Protein AF-A0A958G9H9-F1 (afdb_monomer_lite)

pLDDT: mean 85.74, std 17.29, range [35.59, 98.88]

Radius of gyration: 27.91 Å; chains: 1; bounding box: 73×31×81 Å

Structure (mmCIF, N/CA/C/O backbone):
data_AF-A0A958G9H9-F1
#
_entry.id   AF-A0A958G9H9-F1
#
loop_
_atom_site.group_PDB
_atom_site.id
_atom_site.type_symbol
_atom_site.label_atom_id
_atom_site.label_alt_id
_atom_site.label_comp_id
_atom_site.label_asym_id
_atom_site.label_entity_id
_atom_site.label_seq_id
_atom_site.pdbx_PDB_ins_code
_atom_site.Cartn_x
_atom_site.Cartn_y
_atom_site.Cartn_z
_atom_site.occupancy
_atom_site.B_iso_or_equiv
_atom_site.auth_seq_id
_atom_site.auth_comp_id
_atom_site.auth_asym_id
_atom_site.auth_atom_id
_atom_site.pdbx_PDB_model_num
ATOM 1 N N . MET A 1 1 ? 11.046 -14.203 12.532 1.00 73.50 1 MET A N 1
ATOM 2 C CA . MET A 1 1 ? 9.877 -14.657 13.311 1.00 73.50 1 MET A CA 1
ATOM 3 C C . MET A 1 1 ? 8.955 -13.461 13.423 1.00 73.50 1 MET A C 1
ATOM 5 O O . MET A 1 1 ? 9.473 -12.376 13.646 1.00 73.50 1 MET A O 1
ATOM 9 N N . THR A 1 2 ? 7.656 -13.631 13.186 1.00 84.62 2 THR A N 1
ATOM 10 C CA . THR A 1 2 ? 6.685 -12.538 13.332 1.00 84.62 2 THR A CA 1
ATOM 11 C C . THR A 1 2 ? 6.154 -12.559 14.754 1.00 84.62 2 THR A C 1
ATOM 13 O O . THR A 1 2 ? 5.646 -13.591 15.191 1.00 84.62 2 THR A O 1
ATOM 16 N N . THR A 1 3 ? 6.290 -11.447 15.467 1.00 87.31 3 THR A N 1
ATOM 17 C CA . THR A 1 3 ? 5.804 -11.306 16.839 1.00 87.31 3 THR A CA 1
ATOM 18 C C . THR A 1 3 ? 4.608 -10.368 16.837 1.00 87.31 3 THR A C 1
ATOM 20 O O . THR A 1 3 ? 4.701 -9.232 16.368 1.00 87.31 3 THR A O 1
ATOM 23 N N . VAL A 1 4 ? 3.488 -10.858 17.359 1.00 90.88 4 VAL A N 1
ATOM 24 C CA . VAL A 1 4 ? 2.218 -10.135 17.455 1.00 90.88 4 VAL A CA 1
ATOM 25 C C . VAL A 1 4 ? 1.778 -10.141 18.908 1.00 90.88 4 VAL A C 1
ATOM 27 O O . VAL A 1 4 ? 1.921 -11.155 19.589 1.00 90.88 4 VAL A O 1
ATOM 30 N N . ASP A 1 5 ? 1.238 -9.019 19.359 1.00 91.56 5 ASP A N 1
ATOM 31 C CA . ASP A 1 5 ? 0.611 -8.877 20.667 1.00 91.56 5 ASP A CA 1
ATOM 32 C C . ASP A 1 5 ? -0.879 -8.553 20.512 1.00 91.56 5 ASP A C 1
ATOM 34 O O . ASP A 1 5 ? -1.289 -7.984 19.501 1.00 91.56 5 ASP A O 1
ATOM 38 N N . GLN A 1 6 ? -1.701 -8.924 21.491 1.00 94.31 6 GLN A N 1
ATOM 39 C CA . GLN A 1 6 ? -3.112 -8.537 21.535 1.00 94.31 6 GLN A CA 1
ATOM 40 C C . GLN A 1 6 ? -3.343 -7.571 22.686 1.00 94.31 6 GLN A C 1
ATOM 42 O O . GLN A 1 6 ? -3.157 -7.925 23.847 1.00 94.31 6 GLN A O 1
ATOM 47 N N . GLN A 1 7 ? -3.812 -6.369 22.361 1.00 93.94 7 GLN A N 1
ATOM 48 C CA . GLN A 1 7 ? -4.007 -5.302 23.338 1.00 93.94 7 GLN A CA 1
ATOM 49 C C . GLN A 1 7 ? -5.445 -4.783 23.308 1.00 93.94 7 GLN A C 1
ATOM 51 O O . GLN A 1 7 ? -6.084 -4.753 22.254 1.00 93.94 7 GLN A O 1
ATOM 56 N N . SER A 1 8 ? -5.950 -4.378 24.478 1.00 97.06 8 SER A N 1
ATOM 57 C CA . SER A 1 8 ? -7.163 -3.559 24.592 1.00 97.06 8 SER A CA 1
ATOM 58 C C . SER A 1 8 ? -6.771 -2.107 24.354 1.00 97.06 8 SER A C 1
ATOM 60 O O . SER A 1 8 ? -5.883 -1.600 25.038 1.00 97.06 8 SER A O 1
ATOM 62 N N . ILE A 1 9 ? -7.379 -1.461 23.361 1.00 97.31 9 ILE A N 1
ATOM 63 C CA . ILE A 1 9 ? -7.000 -0.116 22.923 1.00 97.31 9 ILE A CA 1
ATOM 64 C C . ILE A 1 9 ? -8.235 0.788 22.976 1.00 97.31 9 ILE A C 1
ATOM 66 O O . ILE A 1 9 ? -9.244 0.456 22.340 1.00 97.31 9 ILE A O 1
ATOM 70 N N . PRO A 1 10 ? -8.185 1.922 23.701 1.00 98.25 10 PRO A N 1
ATOM 71 C CA . PRO A 1 10 ? -9.282 2.878 23.734 1.00 98.25 10 PRO A CA 1
ATOM 72 C C . PRO A 1 10 ? -9.350 3.654 22.418 1.00 98.25 10 PRO A C 1
ATOM 74 O O . PRO A 1 10 ? -8.339 4.130 21.897 1.00 98.25 10 PRO A O 1
ATOM 77 N N . CYS A 1 11 ? -10.553 3.813 21.874 1.00 98.62 11 CYS A N 1
ATOM 78 C CA . CYS A 1 11 ? -10.765 4.621 20.682 1.00 98.62 11 CYS A CA 1
ATOM 79 C C . CYS A 1 11 ? -10.613 6.118 20.992 1.00 98.62 11 CYS A C 1
ATOM 81 O O . CYS A 1 11 ? -11.318 6.656 21.842 1.00 98.62 11 CYS A O 1
ATOM 83 N N . ALA A 1 12 ? -9.783 6.827 20.226 1.00 98.44 12 ALA A N 1
ATOM 84 C CA . ALA A 1 12 ? -9.583 8.271 20.360 1.00 98.44 12 ALA A CA 1
ATOM 85 C C . ALA A 1 12 ? -10.832 9.114 20.042 1.00 98.44 12 ALA A C 1
ATOM 87 O O . ALA A 1 12 ? -10.868 10.298 20.371 1.00 98.44 12 ALA A O 1
ATOM 88 N N . VAL A 1 13 ? -11.839 8.529 19.382 1.00 98.31 13 VAL A N 1
ATOM 89 C CA . VAL A 1 13 ? -13.072 9.223 18.980 1.00 98.31 13 VAL A CA 1
ATOM 90 C C . VAL A 1 13 ? -14.213 8.973 19.965 1.00 98.31 13 VAL A C 1
ATOM 92 O O . VAL A 1 13 ? -14.837 9.929 20.420 1.00 98.31 13 VAL A O 1
ATOM 95 N N . CYS A 1 14 ? -14.514 7.710 20.287 1.00 98.06 14 CYS A N 1
ATOM 96 C CA . CYS A 1 14 ? -15.660 7.364 21.138 1.00 98.06 14 CYS A CA 1
ATOM 97 C C . CYS A 1 14 ? -15.288 6.911 22.557 1.00 98.06 14 CYS A C 1
ATOM 99 O O . CYS A 1 14 ? -16.185 6.735 23.373 1.00 98.06 14 CYS A O 1
ATOM 101 N N . GLY A 1 15 ? -14.003 6.706 22.858 1.00 98.00 15 GLY A N 1
ATOM 102 C CA . GLY A 1 15 ? -13.520 6.242 24.164 1.00 98.00 15 GLY A CA 1
ATOM 103 C C . GLY A 1 15 ? -13.690 4.743 24.431 1.00 98.00 15 GLY A C 1
ATOM 104 O O . GLY A 1 15 ? -13.052 4.229 25.342 1.00 98.00 15 GLY A O 1
ATOM 105 N N . GLU A 1 16 ? -14.497 4.034 23.635 1.00 98.19 16 GLU A N 1
ATOM 106 C CA . GLU A 1 16 ? -14.739 2.596 23.806 1.00 98.19 16 GLU A CA 1
ATOM 107 C C . GLU A 1 16 ? -13.455 1.784 23.594 1.00 98.19 16 GLU A C 1
ATOM 109 O O . GLU A 1 16 ? -12.714 2.009 22.628 1.00 98.19 16 GLU A O 1
ATOM 114 N N . GLU A 1 17 ? -13.211 0.817 24.475 1.00 98.00 17 GLU A N 1
ATOM 115 C CA . GLU A 1 17 ? -12.089 -0.104 24.348 1.00 98.00 17 GLU A CA 1
ATOM 116 C C . GLU A 1 17 ? -12.424 -1.271 23.417 1.00 98.00 17 GLU A C 1
ATOM 118 O O . GLU A 1 17 ? -13.516 -1.835 23.433 1.00 98.00 17 GLU A O 1
ATOM 123 N N . SER A 1 18 ? -11.459 -1.675 22.593 1.00 97.88 18 SER A N 1
ATOM 124 C CA . SER A 1 18 ? -11.600 -2.859 21.741 1.00 97.88 18 SER A CA 1
ATOM 125 C C . SER A 1 18 ? -10.270 -3.585 21.577 1.00 97.88 18 SER A C 1
ATOM 127 O O . SER A 1 18 ? -9.203 -2.987 21.713 1.00 97.88 18 SER A O 1
ATOM 129 N N . ARG A 1 19 ? -10.326 -4.899 21.323 1.00 97.44 19 ARG A N 1
ATOM 130 C CA . ARG A 1 19 ? -9.128 -5.736 21.177 1.00 97.44 19 ARG A CA 1
ATOM 131 C C . ARG A 1 19 ? -8.581 -5.655 19.758 1.00 97.44 19 ARG A C 1
ATOM 133 O O . ARG A 1 19 ? -9.300 -5.971 18.817 1.00 97.44 19 ARG A O 1
ATOM 140 N N . HIS A 1 20 ? -7.299 -5.328 19.632 1.00 96.38 20 HIS A N 1
ATOM 141 C CA . HIS A 1 20 ? -6.585 -5.260 18.355 1.00 96.38 20 HIS A CA 1
ATOM 142 C C . HIS A 1 20 ? -5.270 -6.032 18.417 1.00 96.38 20 HIS A C 1
ATOM 144 O O . HIS A 1 20 ? -4.654 -6.161 19.477 1.00 96.38 20 HIS A O 1
ATOM 150 N N . GLN A 1 21 ? -4.838 -6.546 17.266 1.00 93.69 21 GLN A N 1
ATOM 151 C CA . GLN A 1 21 ? -3.509 -7.130 17.107 1.00 93.69 21 GLN A CA 1
ATOM 152 C C . GLN A 1 21 ? -2.489 -6.036 16.783 1.00 93.69 21 GLN A C 1
ATOM 154 O O . GLN A 1 21 ? -2.701 -5.232 15.877 1.00 93.69 21 GLN A O 1
ATOM 159 N N . ILE A 1 22 ? -1.373 -6.034 17.508 1.00 92.25 22 ILE A N 1
ATOM 160 C CA . ILE A 1 22 ? -0.246 -5.127 17.312 1.00 92.25 22 ILE A CA 1
ATOM 161 C C . ILE A 1 22 ? 0.942 -5.915 16.783 1.00 92.25 22 ILE A C 1
ATOM 163 O O . ILE A 1 22 ? 1.411 -6.865 17.414 1.00 92.25 22 ILE A O 1
ATOM 167 N N . LEU A 1 23 ? 1.459 -5.494 15.632 1.00 90.81 23 LEU A N 1
ATOM 168 C CA . LEU A 1 23 ? 2.683 -6.051 15.080 1.00 90.81 23 LEU A CA 1
ATOM 169 C C . LEU A 1 23 ? 3.893 -5.506 15.850 1.00 90.81 23 LEU A C 1
ATOM 171 O O . LEU A 1 23 ? 4.239 -4.337 15.706 1.00 90.81 23 LEU A O 1
ATOM 175 N N . LEU A 1 24 ? 4.550 -6.352 16.646 1.00 87.75 24 LEU A N 1
ATOM 176 C CA . LEU A 1 24 ? 5.756 -5.973 17.390 1.00 87.75 24 LEU A CA 1
ATOM 177 C C . LEU A 1 24 ? 7.012 -6.087 16.527 1.00 87.75 24 LEU A C 1
ATOM 179 O O . LEU A 1 24 ? 7.905 -5.245 16.590 1.00 87.75 24 LEU A O 1
ATOM 183 N N . SER A 1 25 ? 7.095 -7.144 15.719 1.00 85.06 25 SER A N 1
ATOM 184 C CA . SER A 1 25 ? 8.181 -7.325 14.762 1.00 85.06 25 SER A CA 1
ATOM 185 C C . SER A 1 25 ? 7.783 -8.271 13.634 1.00 85.06 25 SER A C 1
ATOM 187 O O . SER A 1 25 ? 6.966 -9.178 13.800 1.00 85.06 25 SER A O 1
ATOM 189 N N . SER A 1 26 ? 8.382 -8.064 12.465 1.00 85.06 26 SER A N 1
ATOM 190 C CA . SER A 1 26 ? 8.297 -8.980 11.331 1.00 85.06 26 SER A CA 1
ATOM 191 C C . SER A 1 26 ? 9.592 -8.926 10.535 1.00 85.06 26 SER A C 1
ATOM 193 O O . SER A 1 26 ? 10.291 -7.914 10.533 1.00 85.06 26 SER A O 1
ATOM 195 N N . ASN A 1 27 ? 9.903 -10.014 9.840 1.00 82.19 27 ASN A N 1
ATOM 196 C CA . ASN A 1 27 ? 11.053 -10.067 8.949 1.00 82.19 27 ASN A CA 1
ATOM 197 C C . ASN A 1 27 ? 10.637 -9.666 7.528 1.00 82.19 27 ASN A C 1
ATOM 199 O O . ASN A 1 27 ? 9.570 -10.051 7.052 1.00 82.19 27 ASN A O 1
ATOM 203 N N . GLN A 1 28 ? 11.534 -8.991 6.816 1.00 77.94 28 GLN A N 1
ATOM 204 C CA . GLN A 1 28 ? 11.415 -8.717 5.384 1.00 77.94 28 GLN A CA 1
ATOM 205 C C . GLN A 1 28 ? 12.349 -9.655 4.613 1.00 77.94 28 GLN A C 1
ATOM 207 O O . GLN A 1 28 ? 13.441 -9.275 4.209 1.00 77.94 28 GLN A O 1
ATOM 212 N N . LEU A 1 29 ? 11.952 -10.923 4.481 1.00 87.94 29 LEU A N 1
ATOM 213 C CA . LEU A 1 29 ? 12.670 -11.877 3.633 1.00 87.94 29 LEU A CA 1
ATOM 214 C C . LEU A 1 29 ? 11.988 -11.952 2.264 1.00 87.94 29 LEU A C 1
ATOM 216 O O . LEU A 1 29 ? 10.815 -12.321 2.188 1.00 87.94 29 LEU A O 1
ATOM 220 N N . GLY A 1 30 ? 12.741 -11.648 1.210 1.00 90.00 30 GLY A N 1
ATOM 221 C CA . GLY A 1 30 ? 12.267 -11.598 -0.174 1.00 90.00 30 GLY A CA 1
ATOM 222 C C . GLY A 1 30 ? 12.298 -10.181 -0.746 1.00 90.00 30 GLY A C 1
ATOM 223 O O . GLY A 1 30 ? 12.435 -9.210 -0.006 1.00 90.00 30 GLY A O 1
ATOM 224 N N . SER A 1 31 ? 12.186 -10.083 -2.069 1.00 94.12 31 SER A N 1
ATOM 225 C CA . SER A 1 31 ? 12.135 -8.801 -2.776 1.00 94.12 31 SER A CA 1
ATOM 226 C C . SER A 1 31 ? 10.701 -8.260 -2.790 1.00 94.12 31 SER A C 1
ATOM 228 O O . SER A 1 31 ? 9.777 -9.069 -2.927 1.00 94.12 31 SER A O 1
ATOM 230 N N . PRO A 1 32 ? 10.488 -6.947 -2.603 1.00 96.44 32 PRO A N 1
ATOM 231 C CA . PRO A 1 32 ? 9.175 -6.344 -2.788 1.00 96.44 32 PRO A CA 1
ATOM 232 C C . PRO A 1 32 ? 8.774 -6.301 -4.273 1.00 96.44 32 PRO A C 1
ATOM 234 O O . PRO A 1 32 ? 9.617 -6.430 -5.167 1.00 96.44 32 PRO A O 1
ATOM 237 N N . ASP A 1 33 ? 7.482 -6.090 -4.517 1.00 97.62 33 ASP A N 1
ATOM 238 C CA . ASP A 1 33 ? 6.927 -5.814 -5.842 1.00 97.62 33 ASP A CA 1
ATOM 239 C C . ASP A 1 33 ? 7.405 -4.435 -6.351 1.00 97.62 33 ASP A C 1
ATOM 241 O O . ASP A 1 33 ? 7.931 -3.619 -5.587 1.00 97.62 33 ASP A O 1
ATOM 245 N N . LEU A 1 34 ? 7.234 -4.156 -7.644 1.00 97.69 34 LEU A N 1
ATOM 246 C CA . LEU A 1 34 ? 7.619 -2.880 -8.268 1.00 97.69 34 LEU A CA 1
ATOM 247 C C . LEU A 1 34 ? 6.876 -1.660 -7.688 1.00 97.69 34 LEU A C 1
ATOM 249 O O . LEU A 1 34 ? 7.423 -0.560 -7.679 1.00 97.69 34 LEU A O 1
ATOM 253 N N . ASP A 1 35 ? 5.675 -1.853 -7.136 1.00 96.56 35 ASP A N 1
ATOM 254 C CA . ASP A 1 35 ? 4.935 -0.844 -6.362 1.00 96.56 35 ASP A CA 1
ATOM 255 C C . ASP A 1 35 ? 5.327 -0.802 -4.872 1.00 96.56 35 ASP A C 1
ATOM 257 O O . ASP A 1 35 ? 4.684 -0.119 -4.075 1.00 96.56 35 ASP A O 1
ATOM 261 N N . LEU A 1 36 ? 6.393 -1.510 -4.489 1.00 96.56 36 LEU A N 1
ATOM 262 C CA . LEU A 1 36 ? 6.907 -1.655 -3.127 1.00 96.56 36 LEU A CA 1
ATOM 263 C C . LEU A 1 36 ? 6.022 -2.486 -2.188 1.00 96.56 36 LEU A C 1
ATOM 265 O O . LEU A 1 36 ? 6.230 -2.463 -0.969 1.00 96.56 36 LEU A O 1
ATOM 269 N N . ARG A 1 37 ? 5.077 -3.273 -2.719 1.00 96.31 37 ARG A N 1
ATOM 270 C CA . ARG A 1 37 ? 4.367 -4.278 -1.921 1.00 96.31 37 ARG A CA 1
ATOM 271 C C . ARG A 1 37 ? 5.366 -5.260 -1.320 1.00 96.31 37 ARG A C 1
ATOM 273 O O . ARG A 1 37 ? 6.145 -5.865 -2.053 1.00 96.31 37 ARG A O 1
ATOM 280 N N . PRO A 1 38 ? 5.381 -5.463 0.005 1.00 95.06 38 PRO A N 1
ATOM 281 C CA . PRO A 1 38 ? 6.415 -6.281 0.613 1.00 95.06 38 PRO A CA 1
ATOM 282 C C . PRO A 1 38 ? 6.239 -7.768 0.293 1.00 95.06 38 PRO A C 1
ATOM 284 O O . PRO A 1 38 ? 5.152 -8.250 -0.034 1.00 95.06 38 PRO A O 1
ATOM 287 N N . ALA A 1 39 ? 7.316 -8.526 0.489 1.00 92.81 39 ALA A N 1
ATOM 288 C CA . ALA A 1 39 ? 7.291 -9.978 0.394 1.00 92.81 39 ALA A CA 1
ATOM 289 C C . ALA A 1 39 ? 6.359 -10.625 1.442 1.00 92.81 39 ALA A C 1
ATOM 291 O O . ALA A 1 39 ? 6.027 -10.041 2.480 1.00 92.81 39 ALA A O 1
ATOM 292 N N . LYS A 1 40 ? 5.975 -11.884 1.182 1.00 89.19 40 LYS A N 1
ATOM 293 C CA . LYS A 1 40 ? 4.894 -12.621 1.868 1.00 89.19 40 LYS A CA 1
ATOM 294 C C . LYS A 1 40 ? 4.904 -12.522 3.397 1.00 89.19 40 LYS A C 1
ATOM 296 O O . LYS A 1 40 ? 3.839 -12.391 3.991 1.00 89.19 40 LYS A O 1
ATOM 301 N N . MET A 1 41 ? 6.072 -12.587 4.040 1.00 87.25 41 MET A N 1
ATOM 302 C CA . MET A 1 41 ? 6.164 -12.562 5.507 1.00 87.25 41 MET A CA 1
ATOM 303 C C . MET A 1 41 ? 5.628 -11.254 6.096 1.00 87.25 41 MET A C 1
ATOM 305 O O . MET A 1 41 ? 4.715 -11.292 6.918 1.00 87.25 41 MET A O 1
ATOM 309 N N . LEU A 1 42 ? 6.130 -10.102 5.645 1.00 90.69 42 LEU A N 1
ATOM 310 C CA . LEU A 1 42 ? 5.601 -8.810 6.081 1.00 90.69 42 LEU A CA 1
ATOM 311 C C . LEU A 1 42 ? 4.205 -8.567 5.497 1.00 90.69 42 LEU A C 1
ATOM 313 O O . LEU A 1 42 ? 3.322 -8.116 6.206 1.00 90.69 42 LEU A O 1
ATOM 317 N N . ARG A 1 43 ? 3.955 -8.948 4.245 1.00 92.06 43 ARG A N 1
ATOM 318 C CA . ARG A 1 43 ? 2.640 -8.784 3.612 1.00 92.06 43 ARG A CA 1
ATOM 319 C C . ARG A 1 43 ? 1.505 -9.486 4.357 1.00 92.06 43 ARG A C 1
ATOM 321 O O . ARG A 1 43 ? 0.415 -8.940 4.477 1.00 92.06 43 ARG A O 1
ATOM 328 N N . SER A 1 44 ? 1.763 -10.666 4.917 1.00 92.69 44 SER A N 1
ATOM 329 C CA . SER A 1 44 ? 0.774 -11.407 5.709 1.00 92.69 44 SER A CA 1
ATOM 330 C C . SER A 1 44 ? 0.309 -10.667 6.970 1.00 92.69 44 SER A C 1
ATOM 332 O O . SER A 1 44 ? -0.688 -11.059 7.568 1.00 92.69 44 SER A O 1
ATOM 334 N N . THR A 1 45 ? 0.990 -9.583 7.363 1.00 94.69 45 THR A N 1
ATOM 335 C CA . THR A 1 45 ? 0.636 -8.777 8.533 1.00 94.69 45 THR A CA 1
ATOM 336 C C . THR A 1 45 ? -0.250 -7.574 8.204 1.00 94.69 45 THR A C 1
ATOM 338 O O . THR A 1 45 ? -0.586 -6.832 9.122 1.00 94.69 45 THR A O 1
ATOM 341 N N . MET A 1 46 ? -0.686 -7.395 6.945 1.00 95.50 46 MET A N 1
ATOM 342 C CA . MET A 1 46 ? -1.526 -6.261 6.512 1.00 95.50 46 MET A CA 1
ATOM 343 C C . MET A 1 46 ? -2.785 -6.052 7.362 1.00 95.50 46 MET A C 1
ATOM 345 O O . MET A 1 46 ? -3.188 -4.912 7.575 1.00 95.50 46 MET A O 1
ATOM 349 N N . GLY A 1 47 ? -3.367 -7.126 7.908 1.00 95.25 47 GLY A N 1
ATOM 350 C CA . GLY A 1 47 ? -4.518 -7.046 8.818 1.00 95.25 47 GLY A CA 1
ATOM 351 C C . GLY A 1 47 ? -4.256 -6.284 10.125 1.00 95.25 47 GLY A C 1
ATOM 352 O O . GLY A 1 47 ? -5.202 -5.921 10.808 1.00 95.25 47 GLY A O 1
ATOM 353 N N . MET A 1 48 ? -2.991 -6.021 10.464 1.00 95.25 48 MET A N 1
ATOM 354 C CA . MET A 1 48 ? -2.579 -5.226 11.627 1.00 95.25 48 MET A CA 1
ATOM 355 C C . MET A 1 48 ? -2.175 -3.792 11.261 1.00 95.25 48 MET A C 1
ATOM 357 O O . MET A 1 48 ? -1.853 -3.009 12.149 1.00 95.25 48 MET A O 1
ATOM 361 N N . TRP A 1 49 ? -2.127 -3.436 9.972 1.00 96.56 49 TRP A N 1
ATOM 362 C CA . TRP A 1 49 ? -1.672 -2.107 9.537 1.00 96.56 49 TRP A CA 1
ATOM 363 C C . TRP A 1 49 ? -2.785 -1.057 9.597 1.00 96.56 49 TRP A C 1
ATOM 365 O O . TRP A 1 49 ? -2.515 0.134 9.459 1.00 96.56 49 TRP A O 1
ATOM 375 N N . VAL A 1 50 ? -4.030 -1.490 9.790 1.00 98.06 50 VAL A N 1
ATOM 376 C CA . VAL A 1 50 ? -5.179 -0.630 10.059 1.00 98.06 50 VAL A CA 1
ATOM 377 C C . VAL A 1 50 ? -6.093 -1.322 11.063 1.00 98.06 50 VAL A C 1
ATOM 379 O O . VAL A 1 50 ? -6.363 -2.515 10.975 1.00 98.06 50 VAL A O 1
ATOM 382 N N . GLN A 1 51 ? -6.565 -0.549 12.026 1.00 98.19 51 GLN A N 1
ATOM 383 C CA . GLN A 1 51 ? -7.521 -0.928 13.050 1.00 98.19 51 GLN A CA 1
ATOM 384 C C . GLN A 1 51 ? -8.814 -0.155 12.805 1.00 98.19 51 GLN A C 1
ATOM 386 O O . GLN A 1 51 ? -8.768 1.017 12.425 1.00 98.19 51 GLN A O 1
ATOM 391 N N . CYS A 1 52 ? -9.959 -0.782 13.067 1.00 98.50 52 CYS A N 1
ATOM 392 C CA . CYS A 1 52 ? -11.261 -0.124 13.035 1.00 98.50 52 CYS A CA 1
ATOM 393 C C . CYS A 1 52 ? -11.952 -0.280 14.388 1.00 98.50 52 CYS A C 1
ATOM 395 O O . CYS A 1 52 ? -12.096 -1.391 14.897 1.00 98.50 52 CYS A O 1
ATOM 397 N N . CYS A 1 53 ? -12.385 0.828 14.987 1.00 98.56 53 CYS A N 1
ATOM 398 C CA . CYS A 1 53 ? -13.183 0.778 16.204 1.00 98.56 53 CYS A CA 1
ATOM 399 C C . CYS A 1 53 ? -14.553 0.145 15.896 1.00 98.56 53 CYS A C 1
ATOM 401 O O . CYS A 1 53 ? -15.291 0.702 15.083 1.00 98.56 53 CYS A O 1
ATOM 403 N N . PRO A 1 54 ? -14.949 -0.950 16.569 1.00 97.88 54 PRO A N 1
ATOM 404 C CA . PRO A 1 54 ? -16.226 -1.614 16.302 1.00 97.88 54 PRO A CA 1
ATOM 405 C C . PRO A 1 54 ? -17.444 -0.799 16.765 1.00 97.88 54 PRO A C 1
ATOM 407 O O . PRO A 1 54 ? -18.555 -1.065 16.327 1.00 97.88 54 PRO A O 1
ATOM 410 N N . SER A 1 55 ? -17.250 0.183 17.653 1.00 98.06 55 SER A N 1
ATOM 411 C CA . SER A 1 55 ? -18.336 1.000 18.213 1.00 98.06 55 SER A CA 1
ATOM 412 C C . SER A 1 55 ? -18.699 2.188 17.319 1.00 98.06 55 SER A C 1
ATOM 414 O O . SER A 1 55 ? -19.871 2.414 17.033 1.00 98.06 55 SER A O 1
ATOM 416 N N . CYS A 1 56 ? -17.702 2.941 16.840 1.00 98.06 56 CYS A N 1
ATOM 417 C CA . CYS A 1 56 ? -17.943 4.146 16.037 1.00 98.06 56 CYS A CA 1
ATOM 418 C C . CYS A 1 56 ? -17.439 4.065 14.592 1.00 98.06 56 CYS A C 1
ATOM 420 O O . CYS A 1 56 ? -17.677 4.990 13.823 1.00 98.06 56 CYS A O 1
ATOM 422 N N . GLY A 1 57 ? -16.724 3.005 14.208 1.00 98.38 57 GLY A N 1
ATOM 423 C CA . GLY A 1 57 ? -16.189 2.854 12.856 1.00 98.38 57 GLY A CA 1
ATOM 424 C C . GLY A 1 57 ? -14.924 3.662 12.566 1.00 98.38 57 GLY A C 1
ATOM 425 O O . GLY A 1 57 ? -14.527 3.752 11.407 1.00 98.38 57 GLY A O 1
ATOM 426 N N . TYR A 1 58 ? -14.284 4.275 13.569 1.00 98.75 5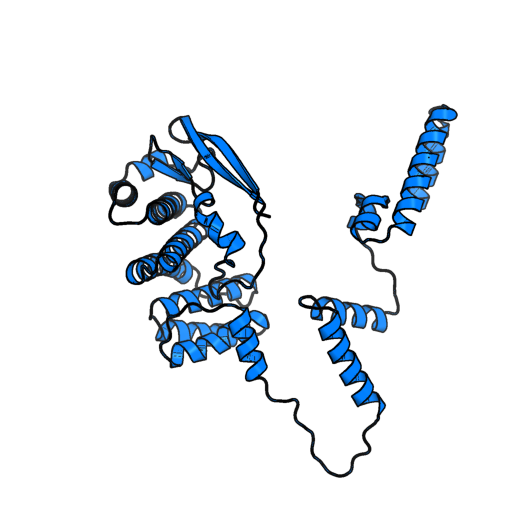8 TYR A N 1
ATOM 427 C CA . TYR A 1 58 ? -13.035 5.025 13.386 1.00 98.75 58 TYR A CA 1
ATOM 428 C C . TYR A 1 58 ? -11.891 4.115 12.927 1.00 98.75 58 TYR A C 1
ATOM 430 O O . TYR A 1 58 ? -11.500 3.209 13.665 1.00 98.75 58 TYR A O 1
ATOM 438 N N . CYS A 1 59 ? -11.345 4.383 11.737 1.00 98.62 59 CYS A N 1
ATOM 439 C CA . CYS A 1 59 ? -10.220 3.646 11.166 1.00 98.62 59 CYS A CA 1
ATOM 440 C C . CYS A 1 59 ? -8.903 4.419 11.317 1.00 98.62 59 CYS A C 1
ATOM 442 O O . CYS A 1 59 ? -8.816 5.579 10.919 1.00 98.62 59 CYS A O 1
ATOM 444 N N . ASN A 1 60 ? -7.858 3.783 11.847 1.00 98.12 60 ASN A N 1
ATOM 445 C CA . ASN A 1 60 ? -6.503 4.345 11.904 1.00 98.12 60 ASN A CA 1
ATOM 446 C C . ASN A 1 60 ? -5.457 3.220 12.009 1.00 98.12 60 ASN A C 1
ATOM 448 O O . ASN A 1 60 ? -5.802 2.098 12.356 1.00 98.12 60 ASN A O 1
ATOM 452 N N . GLN A 1 61 ? -4.174 3.498 11.771 1.00 95.75 61 GLN A N 1
ATOM 453 C CA . GLN A 1 61 ? -3.083 2.557 12.087 1.00 95.75 61 GLN A CA 1
ATOM 454 C C . GLN A 1 61 ? -3.075 2.184 13.579 1.00 95.75 61 GLN A C 1
ATOM 456 O O . GLN A 1 61 ? -2.746 1.061 13.951 1.00 95.75 61 GLN A O 1
ATOM 461 N N . MET A 1 62 ? -3.478 3.136 14.424 1.00 96.56 62 MET A N 1
ATOM 462 C CA . MET A 1 62 ? -3.708 2.951 15.850 1.00 96.56 62 MET A CA 1
ATOM 463 C C . MET A 1 62 ? -4.964 3.726 16.256 1.00 96.56 62 MET A C 1
ATOM 465 O O . MET A 1 62 ? -4.967 4.957 16.197 1.00 96.56 62 MET A O 1
ATOM 469 N N . ILE A 1 63 ? -6.033 3.048 16.685 1.00 97.94 63 ILE A N 1
ATOM 470 C CA . ILE A 1 63 ? -7.300 3.731 17.025 1.00 97.94 63 ILE A CA 1
ATOM 471 C C . ILE A 1 63 ? -7.194 4.640 18.256 1.00 97.94 63 ILE A C 1
ATOM 473 O O . ILE A 1 63 ? -8.049 5.505 18.432 1.00 97.94 63 ILE A O 1
ATOM 477 N N . ALA A 1 64 ? -6.144 4.496 19.072 1.00 97.62 64 ALA A N 1
ATOM 478 C CA . ALA A 1 64 ? -5.829 5.413 20.171 1.00 97.62 64 ALA A CA 1
ATOM 479 C C . ALA A 1 64 ? -5.224 6.749 19.708 1.00 97.62 64 ALA A C 1
ATOM 481 O O . ALA A 1 64 ? -5.153 7.697 20.489 1.00 97.62 64 ALA A O 1
ATOM 482 N N . THR A 1 65 ? -4.786 6.861 18.451 1.00 97.62 65 THR A N 1
ATOM 483 C CA . THR A 1 65 ? -4.249 8.112 17.908 1.00 97.62 65 THR A CA 1
ATOM 484 C C . THR A 1 65 ? -5.381 8.939 17.294 1.00 97.62 65 THR A C 1
ATOM 486 O O . THR A 1 65 ? -6.078 8.427 16.414 1.00 97.62 65 THR A O 1
ATOM 489 N N . PRO A 1 66 ? -5.590 10.202 17.710 1.00 96.94 66 PRO A N 1
ATOM 490 C CA . PRO A 1 66 ? -6.650 11.046 17.166 1.00 96.94 66 PRO A CA 1
ATOM 491 C C . PRO A 1 66 ? -6.301 11.584 15.772 1.00 96.94 66 PRO A C 1
ATOM 493 O O . PRO A 1 66 ? -5.154 11.932 15.496 1.00 96.94 66 PRO A O 1
ATOM 496 N N . ILE A 1 67 ? -7.322 11.712 14.926 1.00 97.25 67 ILE A N 1
ATOM 497 C CA . ILE A 1 67 ? -7.285 12.440 13.655 1.00 97.25 67 ILE A CA 1
ATOM 498 C C . ILE A 1 67 ? -8.253 13.632 13.781 1.00 97.25 67 ILE A C 1
ATOM 500 O O . ILE A 1 67 ? -9.396 13.440 14.211 1.00 97.25 67 ILE A O 1
ATOM 504 N N . PRO A 1 68 ? -7.830 14.865 13.448 1.00 96.31 68 PRO A N 1
ATOM 505 C CA . PRO A 1 68 ? -8.705 16.033 13.428 1.00 96.31 68 PRO A CA 1
ATOM 506 C C . PRO A 1 68 ? -9.954 15.803 12.575 1.00 96.31 68 PRO A C 1
ATOM 508 O O . PRO A 1 68 ? -9.877 15.250 11.483 1.00 96.31 68 PRO A O 1
ATOM 511 N N . ASN A 1 69 ? -11.106 16.259 13.066 1.00 96.12 69 ASN A N 1
ATOM 512 C CA . ASN A 1 69 ? -12.407 16.141 12.398 1.00 96.12 69 ASN A CA 1
ATOM 513 C C . ASN A 1 69 ? -12.864 14.695 12.094 1.00 96.12 69 ASN A C 1
ATOM 515 O O . ASN A 1 69 ? -13.744 14.478 11.258 1.00 96.12 69 ASN A O 1
ATOM 519 N N . ALA A 1 70 ? -12.273 13.684 12.748 1.00 97.94 70 ALA A N 1
ATOM 520 C CA . ALA A 1 70 ? -12.607 12.285 12.485 1.00 97.94 70 ALA A CA 1
ATOM 521 C C . ALA A 1 70 ? -14.090 11.984 12.732 1.00 97.94 70 ALA A C 1
ATOM 523 O O . ALA A 1 70 ? -14.708 11.276 11.944 1.00 97.94 70 ALA A O 1
ATOM 524 N N . LYS A 1 71 ? -14.684 12.549 13.790 1.00 97.88 71 LYS A N 1
ATOM 525 C CA . LYS A 1 71 ? -16.095 12.329 14.133 1.00 97.88 71 LYS A CA 1
ATOM 526 C C . LYS A 1 71 ? -17.029 12.818 13.022 1.00 97.88 71 LYS A C 1
ATOM 528 O O . LYS A 1 71 ? -17.984 12.129 12.673 1.00 97.88 71 LYS A O 1
ATOM 533 N N . GLU A 1 72 ? -16.732 13.978 12.449 1.00 98.19 72 GLU A N 1
ATOM 534 C CA . GLU A 1 72 ? -17.478 14.589 11.354 1.00 98.19 72 GLU A CA 1
ATOM 535 C C . GLU A 1 72 ? -17.318 13.790 10.060 1.00 98.19 72 GLU A C 1
ATOM 537 O O . GLU A 1 72 ? -18.296 13.601 9.344 1.00 98.19 72 GLU A O 1
ATOM 542 N N . ILE A 1 73 ? -16.107 13.308 9.758 1.00 98.38 73 ILE A N 1
ATOM 543 C CA . ILE A 1 73 ? -15.836 12.492 8.565 1.00 98.38 73 ILE A CA 1
ATOM 544 C C . ILE A 1 73 ? -16.528 11.130 8.669 1.00 98.38 73 ILE A C 1
ATOM 546 O O . ILE A 1 73 ? -17.179 10.716 7.711 1.00 98.38 73 ILE A O 1
ATOM 550 N N . ILE A 1 74 ? -16.449 10.467 9.829 1.00 98.50 74 ILE A N 1
ATOM 551 C CA . ILE A 1 74 ? -17.117 9.184 10.092 1.00 98.50 74 ILE A CA 1
ATOM 552 C C . ILE A 1 74 ? -18.624 9.302 9.862 1.00 98.50 74 ILE A C 1
ATOM 554 O O . ILE A 1 74 ? -19.230 8.388 9.314 1.00 98.50 74 ILE A O 1
ATOM 558 N N . ALA A 1 75 ? -19.238 10.420 10.254 1.00 98.25 75 ALA A N 1
ATOM 559 C CA . ALA A 1 75 ? -20.674 10.634 10.101 1.00 98.25 75 ALA A CA 1
ATOM 560 C C . ALA A 1 75 ? -21.128 10.859 8.643 1.00 98.25 75 ALA A C 1
ATOM 562 O O . ALA A 1 75 ? -22.330 10.890 8.392 1.00 98.25 75 ALA A O 1
ATOM 563 N N . ARG A 1 76 ? -20.210 11.033 7.679 1.00 98.50 76 ARG A N 1
ATOM 564 C CA . ARG A 1 76 ? -20.565 11.276 6.271 1.00 98.50 76 ARG A CA 1
ATOM 565 C C . ARG A 1 76 ? -21.119 10.017 5.605 1.00 98.50 76 ARG A C 1
ATOM 567 O O . ARG A 1 76 ? -20.601 8.915 5.787 1.00 98.50 76 ARG A O 1
ATOM 574 N N . ASP A 1 77 ? -22.094 10.208 4.718 1.00 98.38 77 ASP A N 1
ATOM 575 C CA . ASP A 1 77 ? -22.734 9.122 3.966 1.00 98.38 77 ASP A CA 1
ATOM 576 C C . ASP A 1 77 ? -21.743 8.272 3.164 1.00 98.38 77 ASP A C 1
ATOM 578 O O . ASP A 1 77 ? -21.881 7.054 3.104 1.00 98.38 77 ASP A O 1
ATOM 582 N N . ASN A 1 78 ? -20.743 8.886 2.524 1.00 97.62 78 ASN A N 1
ATOM 583 C CA . ASN A 1 78 ? -19.752 8.155 1.728 1.00 97.62 78 ASN A CA 1
ATOM 584 C C . ASN A 1 78 ? -18.849 7.263 2.597 1.00 97.62 78 ASN A C 1
ATOM 586 O O . ASN A 1 78 ? -18.517 6.147 2.188 1.00 97.62 78 ASN A O 1
ATOM 590 N N . TYR A 1 79 ? -18.502 7.727 3.799 1.00 98.62 79 TYR A N 1
ATOM 591 C CA . TYR A 1 79 ? -17.751 6.951 4.777 1.00 98.62 79 TYR A CA 1
ATOM 592 C C . TYR A 1 79 ? -18.583 5.768 5.270 1.00 98.62 79 TYR A C 1
ATOM 594 O O . TYR A 1 79 ? -18.133 4.628 5.183 1.00 98.62 79 TYR A O 1
ATOM 602 N N . GLN A 1 80 ? -19.821 6.017 5.710 1.00 98.56 80 GLN A N 1
ATOM 603 C CA . GLN A 1 80 ? -20.716 4.971 6.212 1.00 98.56 80 GLN A CA 1
ATOM 604 C C . GLN A 1 80 ? -21.074 3.940 5.141 1.00 98.56 80 GLN A C 1
ATOM 606 O O . GLN A 1 80 ? -21.104 2.747 5.434 1.00 98.56 80 GLN A O 1
ATOM 611 N N . LYS A 1 81 ? -21.286 4.366 3.891 1.00 98.44 81 LYS A N 1
ATOM 612 C CA . LYS A 1 81 ? -21.475 3.440 2.766 1.00 98.44 81 LYS A CA 1
ATOM 613 C C . LYS A 1 81 ? -20.264 2.532 2.590 1.00 98.44 81 LYS A C 1
ATOM 615 O O . LYS A 1 81 ? -20.442 1.332 2.484 1.00 98.44 81 LYS A O 1
ATOM 620 N N . THR A 1 82 ? -19.051 3.087 2.616 1.00 98.25 82 THR A N 1
ATOM 621 C CA . THR A 1 82 ? -17.819 2.297 2.457 1.00 98.25 82 THR A CA 1
ATOM 622 C C . THR A 1 82 ? -17.598 1.341 3.626 1.00 98.25 82 THR A C 1
ATOM 624 O O . THR A 1 82 ? -17.240 0.190 3.402 1.00 98.25 82 THR A O 1
ATOM 627 N N . LEU A 1 83 ? -17.815 1.798 4.864 1.00 98.44 83 LEU A N 1
ATOM 628 C CA . LEU A 1 83 ? -17.588 1.001 6.070 1.00 98.44 83 LEU A CA 1
ATOM 629 C C . LEU A 1 83 ? -18.535 -0.204 6.158 1.00 98.44 83 LEU A C 1
ATOM 631 O O . LEU A 1 83 ? -18.117 -1.274 6.596 1.00 98.44 83 LEU A O 1
ATOM 635 N N . ASN A 1 84 ? -19.785 -0.031 5.726 1.00 98.06 84 ASN A N 1
ATOM 636 C CA . ASN A 1 84 ? -20.840 -1.038 5.849 1.00 98.06 84 ASN A CA 1
ATOM 637 C C . ASN A 1 84 ? -21.088 -1.832 4.550 1.00 98.06 84 ASN A C 1
ATOM 639 O O . ASN A 1 84 ? -22.069 -2.567 4.463 1.00 98.06 84 ASN A O 1
ATOM 643 N N . ASP A 1 85 ? -20.236 -1.690 3.529 1.00 97.81 85 ASP A N 1
ATOM 644 C CA . ASP A 1 85 ? -20.390 -2.408 2.259 1.00 97.81 85 ASP A CA 1
ATOM 645 C C . ASP A 1 85 ? -19.936 -3.873 2.378 1.00 97.81 85 ASP A C 1
ATOM 647 O O . ASP A 1 85 ? -18.767 -4.214 2.186 1.00 97.81 85 ASP A O 1
ATOM 651 N N . GLU A 1 86 ? -20.861 -4.772 2.702 1.00 95.69 86 GLU A N 1
ATOM 652 C CA . GLU A 1 86 ? -20.578 -6.206 2.837 1.00 95.69 86 GLU A CA 1
ATOM 653 C C . GLU A 1 86 ? -20.075 -6.879 1.549 1.00 95.69 86 GLU A C 1
ATOM 655 O O . GLU A 1 86 ? -19.489 -7.958 1.632 1.00 95.69 86 GLU A O 1
ATOM 660 N N . ALA A 1 87 ? -20.216 -6.242 0.377 1.00 95.81 87 ALA A N 1
ATOM 661 C CA . ALA A 1 87 ? -19.641 -6.752 -0.866 1.00 95.81 87 ALA A CA 1
ATOM 662 C C . ALA A 1 87 ? -18.112 -6.572 -0.935 1.00 95.81 87 ALA A C 1
ATOM 664 O O . ALA A 1 87 ? -17.445 -7.252 -1.717 1.00 95.81 87 ALA A O 1
ATOM 665 N N . LEU A 1 88 ? -17.543 -5.676 -0.121 1.00 96.75 88 LEU A N 1
ATOM 666 C CA . LEU A 1 88 ? -16.105 -5.430 -0.053 1.00 96.75 88 LEU A CA 1
ATOM 667 C C . LEU A 1 88 ? -15.447 -6.257 1.063 1.00 96.75 88 LEU A C 1
ATOM 669 O O . LEU A 1 88 ? -16.002 -6.359 2.161 1.00 96.75 88 LEU A O 1
ATOM 673 N N . PRO A 1 89 ? -14.216 -6.767 0.858 1.00 98.12 89 PRO A N 1
ATOM 674 C CA . PRO A 1 89 ? -13.445 -7.357 1.945 1.00 98.12 89 PRO A CA 1
ATOM 675 C C . PRO A 1 89 ? -13.251 -6.357 3.089 1.00 98.12 89 PRO A C 1
ATOM 677 O O . PRO A 1 89 ? -12.906 -5.197 2.859 1.00 98.12 89 PRO A O 1
ATOM 680 N N . GLU A 1 90 ? -13.403 -6.818 4.329 1.00 97.94 90 GLU A N 1
ATOM 681 C CA . GLU A 1 90 ? -13.351 -5.967 5.526 1.00 97.94 90 GLU A CA 1
ATOM 682 C C . GLU A 1 90 ? -12.095 -5.084 5.576 1.00 97.94 90 GLU A C 1
ATOM 684 O O . GLU A 1 90 ? -12.179 -3.869 5.750 1.00 97.94 90 GLU A O 1
ATOM 689 N N . LEU A 1 91 ? -10.925 -5.673 5.325 1.00 98.12 91 LEU A N 1
ATOM 690 C CA . LEU A 1 91 ? -9.658 -4.946 5.355 1.00 98.12 91 LEU A CA 1
ATOM 691 C C . LEU A 1 91 ? -9.560 -3.872 4.253 1.00 98.12 91 LEU A C 1
ATOM 693 O O . LEU A 1 91 ? -8.961 -2.819 4.471 1.00 98.12 91 LEU A O 1
ATOM 697 N N . VAL A 1 92 ? -10.195 -4.091 3.094 1.00 98.69 92 VAL A N 1
ATOM 698 C CA . VAL A 1 92 ? -10.292 -3.081 2.024 1.00 98.69 92 VAL A CA 1
ATOM 699 C C . VAL A 1 92 ? -11.148 -1.905 2.488 1.00 98.69 92 VAL A C 1
ATOM 701 O O . VAL A 1 92 ? -10.748 -0.755 2.296 1.00 98.69 92 VAL A O 1
ATOM 704 N N . ARG A 1 93 ? -12.287 -2.170 3.147 1.00 98.62 93 ARG A N 1
ATOM 705 C CA . ARG A 1 93 ? -13.131 -1.114 3.732 1.00 98.62 93 ARG A CA 1
ATOM 706 C C . ARG A 1 93 ? -12.343 -0.271 4.722 1.00 98.62 93 ARG A C 1
ATOM 708 O O . ARG A 1 93 ? -12.339 0.950 4.608 1.00 98.62 93 ARG A O 1
ATOM 715 N N . HIS A 1 94 ? -11.620 -0.916 5.636 1.00 98.75 94 HIS A N 1
ATOM 716 C CA . HIS A 1 94 ? -10.854 -0.223 6.673 1.00 98.75 94 HIS A CA 1
ATOM 717 C C . HIS A 1 94 ? -9.760 0.677 6.094 1.00 98.75 94 HIS A C 1
ATOM 719 O O . HIS A 1 94 ? -9.644 1.831 6.505 1.00 98.75 94 HIS A O 1
ATOM 725 N N . PHE A 1 95 ? -8.998 0.211 5.099 1.00 98.81 95 PHE A N 1
ATOM 726 C CA . PHE A 1 95 ? -8.010 1.063 4.433 1.00 98.81 95 PHE A CA 1
ATOM 727 C C . PHE A 1 95 ? -8.651 2.226 3.665 1.00 98.81 95 PHE A C 1
ATOM 729 O O . PHE A 1 95 ? -8.150 3.346 3.741 1.00 98.81 95 PHE A O 1
ATOM 736 N N . ARG A 1 96 ? -9.776 2.011 2.969 1.00 98.69 96 ARG A N 1
ATOM 737 C CA . ARG A 1 96 ? -10.489 3.094 2.265 1.00 98.69 96 ARG A CA 1
ATOM 738 C C . ARG A 1 96 ? -11.047 4.134 3.237 1.00 98.69 96 ARG A C 1
ATOM 740 O O . ARG A 1 96 ? -10.888 5.329 3.003 1.00 98.69 96 ARG A O 1
ATOM 747 N N . CYS A 1 97 ? -11.648 3.696 4.340 1.00 98.81 97 CYS A N 1
ATOM 748 C CA . CYS A 1 97 ? -12.108 4.567 5.418 1.00 98.81 97 CYS A CA 1
ATOM 749 C C . CYS A 1 97 ? -10.944 5.345 6.049 1.00 98.81 97 CYS A C 1
ATOM 751 O O . CYS A 1 97 ? -11.042 6.557 6.234 1.00 98.81 97 CYS A O 1
ATOM 753 N N . TYR A 1 98 ? -9.814 4.684 6.312 1.00 98.88 98 TYR A N 1
ATOM 754 C CA . TYR A 1 98 ? -8.612 5.359 6.797 1.00 98.88 98 TYR A CA 1
ATOM 755 C C . TYR A 1 98 ? -8.111 6.427 5.815 1.00 98.88 98 TYR A C 1
ATOM 757 O O . TYR A 1 98 ? -7.824 7.546 6.235 1.00 98.88 98 TYR A O 1
ATOM 765 N N . ALA A 1 99 ? -8.087 6.130 4.511 1.00 98.75 99 ALA A N 1
ATOM 766 C CA . ALA A 1 99 ? -7.716 7.102 3.486 1.00 98.75 99 ALA A CA 1
ATOM 767 C C . ALA A 1 99 ? -8.620 8.347 3.523 1.00 98.75 99 ALA A C 1
ATOM 769 O O . ALA A 1 99 ? -8.113 9.465 3.533 1.00 98.75 99 ALA A O 1
ATOM 770 N N . MET A 1 100 ? -9.944 8.170 3.638 1.00 98.62 100 MET A N 1
ATOM 771 C CA . MET A 1 100 ? -10.901 9.283 3.751 1.00 98.62 100 MET A CA 1
ATOM 772 C C . MET A 1 100 ? -10.666 10.164 4.984 1.00 98.62 100 MET A C 1
ATOM 774 O O . MET A 1 100 ? -10.941 11.361 4.937 1.00 98.62 100 MET A O 1
ATOM 778 N N . LEU A 1 101 ? -10.180 9.585 6.086 1.00 98.62 101 LEU A N 1
ATOM 779 C CA . LEU A 1 101 ? -9.902 10.321 7.321 1.00 98.62 101 LEU A CA 1
ATOM 780 C C . LEU A 1 101 ? -8.653 11.198 7.218 1.00 98.62 101 LEU A C 1
ATOM 782 O O . LEU A 1 101 ? -8.608 12.254 7.841 1.00 98.62 101 LEU A O 1
ATOM 786 N N . VAL A 1 102 ? -7.649 10.777 6.444 1.00 98.25 102 VAL A N 1
ATOM 787 C CA . VAL A 1 102 ? -6.343 11.455 6.384 1.00 98.25 102 VAL A CA 1
ATOM 788 C C . VAL A 1 102 ? -6.110 12.256 5.101 1.00 98.25 102 VAL A C 1
ATOM 790 O O . VAL A 1 102 ? -5.157 13.027 5.057 1.00 98.25 102 VAL A O 1
ATOM 793 N N . ILE A 1 103 ? -6.969 12.131 4.082 1.00 97.50 103 ILE A N 1
ATOM 794 C CA . ILE A 1 103 ? -6.757 12.719 2.745 1.00 97.50 103 ILE A CA 1
ATOM 795 C C . ILE A 1 103 ? -6.479 14.231 2.762 1.00 97.50 103 ILE A C 1
ATOM 797 O O . ILE A 1 103 ? -5.574 14.687 2.076 1.00 97.50 103 ILE A O 1
ATOM 801 N N . GLU A 1 104 ? -7.185 15.004 3.590 1.00 94.75 104 GLU A N 1
ATOM 802 C CA . GLU A 1 104 ? -7.034 16.470 3.637 1.00 94.75 104 GLU A CA 1
ATOM 803 C C . GLU A 1 104 ? -5.770 16.936 4.378 1.00 94.75 104 GLU A C 1
ATOM 805 O O . GLU A 1 104 ? -5.401 18.106 4.308 1.00 94.75 104 GLU A O 1
ATOM 810 N N . MET A 1 105 ? -5.114 16.048 5.130 1.00 95.25 105 MET A N 1
ATOM 811 C CA . MET A 1 105 ? -3.997 16.414 6.007 1.00 95.25 105 MET A CA 1
ATOM 812 C C . MET A 1 105 ? -2.681 15.719 5.668 1.00 95.25 105 MET A C 1
ATOM 814 O O . MET A 1 105 ? -1.612 16.262 5.935 1.00 95.25 105 MET A O 1
ATOM 818 N N . ASP A 1 106 ? -2.753 14.507 5.127 1.00 97.06 106 ASP A N 1
ATOM 819 C CA . ASP A 1 106 ? -1.609 13.647 4.869 1.00 97.06 106 ASP A CA 1
ATOM 820 C C . ASP A 1 106 ? -1.908 12.779 3.642 1.00 97.06 106 ASP A C 1
ATOM 822 O O . ASP A 1 106 ? -2.336 11.622 3.727 1.00 97.06 106 ASP A O 1
ATOM 826 N N . LEU A 1 107 ? -1.695 13.386 2.472 1.00 97.56 107 LEU A N 1
ATOM 827 C CA . LEU A 1 107 ? -1.877 12.729 1.181 1.00 97.56 107 LEU A CA 1
ATOM 828 C C . LEU A 1 107 ? -0.990 11.485 1.036 1.00 97.56 107 LEU A C 1
ATOM 830 O O . LEU A 1 107 ? -1.390 10.537 0.364 1.00 97.56 107 LEU A O 1
ATOM 834 N N . GLU A 1 108 ? 0.180 11.451 1.682 1.00 96.81 108 GLU A N 1
ATOM 835 C CA . GLU A 1 108 ? 1.067 10.285 1.648 1.00 96.81 108 GLU A CA 1
ATOM 836 C C . GLU A 1 108 ? 0.436 9.088 2.365 1.00 96.81 108 GLU A C 1
ATOM 838 O O . GLU A 1 108 ? 0.375 7.995 1.798 1.00 96.81 108 GLU A O 1
ATOM 843 N N . LYS A 1 109 ? -0.134 9.284 3.561 1.00 98.12 109 LYS A N 1
ATOM 844 C CA . LYS A 1 109 ? -0.883 8.216 4.245 1.00 98.12 109 LYS A CA 1
ATOM 845 C C . LYS A 1 109 ? -2.121 7.780 3.470 1.00 98.12 109 LYS A C 1
ATOM 847 O O . LYS A 1 109 ? -2.388 6.581 3.405 1.00 98.12 109 LYS A O 1
ATOM 852 N N . ALA A 1 110 ? -2.860 8.715 2.873 1.00 98.50 110 ALA A N 1
ATOM 853 C CA . ALA A 1 110 ? -4.045 8.377 2.087 1.00 98.50 110 ALA A CA 1
ATOM 854 C C . ALA A 1 110 ? -3.691 7.550 0.843 1.00 98.50 110 ALA A C 1
ATOM 856 O O . ALA A 1 110 ? -4.307 6.515 0.585 1.00 98.50 110 ALA A O 1
ATOM 857 N N . ARG A 1 111 ? -2.647 7.957 0.111 1.00 98.38 111 ARG A N 1
ATOM 858 C CA . ARG A 1 111 ? -2.106 7.224 -1.039 1.00 98.38 111 ARG A CA 1
ATOM 859 C C . ARG A 1 111 ? -1.686 5.810 -0.653 1.00 98.38 111 ARG A C 1
ATOM 861 O O . ARG A 1 111 ? -2.085 4.855 -1.317 1.00 98.38 111 ARG A O 1
ATOM 868 N N . LEU A 1 112 ? -0.917 5.669 0.429 1.00 98.62 112 LEU A N 1
ATOM 869 C CA . LEU A 1 112 ? -0.490 4.365 0.934 1.00 98.62 112 LEU A CA 1
ATOM 870 C C . LEU A 1 112 ? -1.683 3.494 1.332 1.00 98.62 112 LEU A C 1
ATOM 872 O O . LEU A 1 112 ? -1.723 2.326 0.966 1.00 98.62 112 LEU A O 1
ATOM 876 N N . ALA A 1 113 ? -2.689 4.051 2.005 1.00 98.75 113 ALA A N 1
ATOM 877 C CA . ALA A 1 113 ? -3.897 3.315 2.365 1.00 98.75 113 ALA A CA 1
ATOM 878 C C . ALA A 1 113 ? -4.646 2.787 1.126 1.00 98.75 113 ALA A C 1
ATOM 880 O O . ALA A 1 113 ? -5.052 1.626 1.100 1.00 98.75 113 ALA A O 1
ATOM 881 N N . HIS A 1 114 ? -4.758 3.585 0.060 1.00 98.81 114 HIS A N 1
ATOM 882 C CA . HIS A 1 114 ? -5.317 3.124 -1.214 1.00 98.81 114 HIS A CA 1
ATOM 883 C C . HIS A 1 114 ? -4.477 2.019 -1.874 1.00 98.81 114 HIS A C 1
ATOM 885 O O . HIS A 1 114 ? -5.039 1.055 -2.398 1.00 98.81 114 HIS A O 1
ATOM 891 N N . MET A 1 115 ? -3.145 2.098 -1.800 1.00 98.75 115 MET A N 1
ATOM 892 C CA . MET A 1 115 ? -2.270 1.018 -2.274 1.00 98.75 115 MET A CA 1
ATOM 893 C C . MET A 1 115 ? -2.431 -0.257 -1.453 1.00 98.75 115 MET A C 1
ATOM 895 O O . MET A 1 115 ? -2.565 -1.334 -2.022 1.00 98.75 115 MET A O 1
ATOM 899 N N . TYR A 1 116 ? -2.493 -0.153 -0.127 1.00 98.75 116 TYR A N 1
ATOM 900 C CA . TYR A 1 116 ? -2.692 -1.306 0.748 1.00 98.75 116 TYR A CA 1
ATOM 901 C C . TYR A 1 116 ? -4.042 -1.975 0.477 1.00 98.75 116 TYR A C 1
ATOM 903 O O . TYR A 1 116 ? -4.115 -3.199 0.397 1.00 98.75 116 TYR A O 1
ATOM 911 N N . ALA A 1 117 ? -5.096 -1.191 0.228 1.00 98.75 117 ALA A N 1
ATOM 912 C CA . ALA A 1 117 ? -6.376 -1.714 -0.238 1.00 98.75 117 ALA A CA 1
ATOM 913 C C . ALA A 1 117 ? -6.235 -2.490 -1.563 1.00 98.75 117 ALA A C 1
ATOM 915 O O . ALA A 1 117 ? -6.744 -3.608 -1.672 1.00 98.75 117 ALA A O 1
ATOM 916 N N . ALA A 1 118 ? -5.490 -1.958 -2.540 1.00 98.69 118 ALA A N 1
ATOM 917 C CA . ALA A 1 118 ? -5.213 -2.661 -3.795 1.00 98.69 118 ALA A CA 1
ATOM 918 C C . ALA A 1 118 ? -4.418 -3.963 -3.574 1.00 98.69 118 ALA A C 1
ATOM 920 O O . ALA A 1 118 ? -4.731 -4.982 -4.182 1.00 98.69 118 ALA A O 1
ATOM 921 N N . TRP A 1 119 ? -3.449 -3.972 -2.657 1.00 98.38 119 TRP A N 1
ATOM 922 C CA . TRP A 1 119 ? -2.651 -5.155 -2.317 1.00 98.38 119 TRP A CA 1
ATOM 923 C C . TRP A 1 119 ? -3.456 -6.259 -1.637 1.00 98.38 119 TRP A C 1
ATOM 925 O O . TRP A 1 119 ? -3.181 -7.442 -1.851 1.00 98.38 119 TRP A O 1
ATOM 935 N N . VAL A 1 120 ? -4.443 -5.889 -0.820 1.00 98.25 120 VAL A N 1
ATOM 936 C CA . VAL A 1 120 ? -5.405 -6.840 -0.249 1.00 98.25 120 VAL A CA 1
ATOM 937 C C . VAL A 1 120 ? -6.268 -7.439 -1.355 1.00 98.25 120 VAL A C 1
ATOM 939 O O . VAL A 1 120 ? -6.476 -8.651 -1.372 1.00 98.25 120 VAL A O 1
ATOM 942 N N . CYS A 1 121 ? -6.719 -6.617 -2.306 1.00 98.19 121 CYS A N 1
ATOM 943 C CA . CYS A 1 121 ? -7.460 -7.095 -3.472 1.00 98.19 121 CYS A CA 1
ATOM 944 C C . CYS A 1 121 ? -6.614 -8.050 -4.326 1.00 98.19 121 CYS A C 1
ATOM 946 O O . CYS A 1 121 ? -7.120 -9.084 -4.751 1.00 98.19 121 CYS A O 1
ATOM 948 N N . ASP A 1 122 ? -5.324 -7.759 -4.516 1.00 96.69 122 ASP A N 1
ATOM 949 C CA . ASP A 1 122 ? -4.395 -8.626 -5.248 1.00 96.69 122 ASP A CA 1
ATOM 950 C C . ASP A 1 122 ? -4.218 -9.993 -4.575 1.00 96.69 122 ASP A C 1
ATOM 952 O O . ASP A 1 122 ? -4.264 -11.014 -5.254 1.00 96.69 122 ASP A O 1
ATOM 956 N N . ASP A 1 123 ? -4.060 -10.043 -3.245 1.00 95.12 123 ASP A N 1
ATOM 957 C CA . ASP A 1 123 ? -3.970 -11.318 -2.508 1.00 95.12 123 ASP A CA 1
ATOM 958 C C . ASP A 1 123 ? -5.264 -12.148 -2.596 1.00 95.12 123 ASP A C 1
ATOM 960 O O . ASP A 1 123 ? -5.225 -13.366 -2.419 1.00 95.12 123 ASP A O 1
ATOM 964 N N . GLN A 1 124 ? -6.399 -11.505 -2.882 1.00 96.25 124 GLN A N 1
ATOM 965 C CA . GLN A 1 124 ? -7.709 -12.145 -3.037 1.00 96.25 124 GLN A CA 1
ATOM 966 C C . GLN A 1 124 ? -8.136 -12.317 -4.504 1.00 96.25 124 GLN A C 1
ATOM 968 O O . GLN A 1 124 ? -9.229 -12.814 -4.761 1.00 96.25 124 GLN A O 1
ATOM 973 N N . ASN A 1 125 ? -7.284 -11.949 -5.467 1.00 96.06 125 ASN A N 1
ATOM 974 C CA . ASN A 1 125 ? -7.573 -11.975 -6.906 1.00 96.06 125 ASN A CA 1
ATOM 975 C C . ASN A 1 125 ? -8.807 -11.138 -7.324 1.00 96.06 125 ASN A C 1
ATOM 977 O O . ASN A 1 125 ? -9.516 -11.484 -8.267 1.00 96.06 125 ASN A O 1
ATOM 981 N N . LEU A 1 126 ? -9.067 -10.018 -6.642 1.00 97.75 126 LEU A N 1
ATOM 982 C CA . LEU A 1 126 ? -10.161 -9.086 -6.943 1.00 97.75 126 LEU A CA 1
ATOM 983 C C . LEU A 1 126 ? -9.691 -7.988 -7.910 1.00 97.75 126 LEU A C 1
ATOM 985 O O . LEU A 1 126 ? -9.480 -6.842 -7.515 1.00 97.75 126 LEU A O 1
ATOM 989 N N . THR A 1 127 ? -9.493 -8.340 -9.182 1.00 96.25 127 THR A N 1
ATOM 990 C CA . THR A 1 127 ? -8.800 -7.492 -10.172 1.00 96.25 127 THR A CA 1
ATOM 991 C C . THR A 1 127 ? -9.438 -6.117 -10.394 1.00 96.25 127 THR A C 1
ATOM 993 O O . THR A 1 127 ? -8.723 -5.115 -10.387 1.00 96.25 127 THR A O 1
ATOM 996 N N . GLU A 1 128 ? -10.760 -6.044 -10.567 1.00 97.12 128 GLU A N 1
ATOM 997 C CA . GLU A 1 128 ? -11.452 -4.767 -10.818 1.00 97.12 128 GLU A CA 1
ATOM 998 C C . GLU A 1 128 ? -11.381 -3.840 -9.601 1.00 97.12 128 GLU A C 1
ATOM 1000 O O . GLU A 1 128 ? -10.988 -2.681 -9.719 1.00 97.12 128 GLU A O 1
ATOM 1005 N N . LEU A 1 129 ? -11.626 -4.378 -8.405 1.00 98.00 129 LEU A N 1
ATOM 1006 C CA . LEU A 1 129 ? -11.523 -3.615 -7.162 1.00 98.00 129 LEU A CA 1
ATOM 1007 C C . LEU A 1 129 ? -10.078 -3.171 -6.879 1.00 98.00 129 LEU A C 1
ATOM 1009 O O . LEU A 1 129 ? -9.851 -2.060 -6.397 1.00 98.00 129 LEU A O 1
ATOM 1013 N N . ALA A 1 130 ? -9.086 -4.001 -7.221 1.00 98.38 130 ALA A N 1
ATOM 1014 C CA . ALA A 1 130 ? -7.681 -3.614 -7.157 1.00 98.38 130 ALA A CA 1
ATOM 1015 C C . ALA A 1 130 ? -7.404 -2.416 -8.076 1.00 98.38 130 ALA A C 1
ATOM 1017 O O . ALA A 1 130 ? -6.755 -1.463 -7.647 1.00 98.38 130 ALA A O 1
ATOM 1018 N N . ARG A 1 131 ? -7.933 -2.424 -9.309 1.00 98.25 131 ARG A N 1
ATOM 1019 C CA . ARG A 1 131 ? -7.808 -1.310 -10.262 1.00 98.25 131 ARG A CA 1
ATOM 1020 C C . ARG A 1 131 ? -8.460 -0.031 -9.732 1.00 98.25 131 ARG A C 1
ATOM 1022 O O . ARG A 1 131 ? -7.839 1.025 -9.805 1.00 98.25 131 ARG A O 1
ATOM 1029 N N . GLU A 1 132 ? -9.650 -0.113 -9.140 1.00 98.25 132 GLU A N 1
ATOM 1030 C CA . GLU A 1 132 ? -10.311 1.039 -8.501 1.00 98.25 132 GLU A CA 1
ATOM 1031 C C . GLU A 1 132 ? -9.475 1.626 -7.352 1.00 98.25 132 GLU A C 1
ATOM 1033 O O . GLU A 1 132 ? -9.287 2.844 -7.252 1.00 98.25 132 GLU A O 1
ATOM 1038 N N . CYS A 1 133 ? -8.924 0.757 -6.498 1.00 98.56 133 CYS A N 1
ATOM 1039 C CA . CYS A 1 133 ? -8.076 1.174 -5.384 1.00 98.56 133 CYS A CA 1
ATOM 1040 C C . CYS 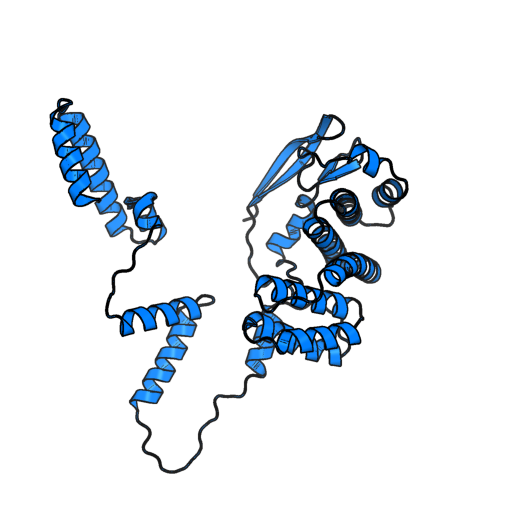A 1 133 ? -6.777 1.828 -5.885 1.00 98.56 133 CYS A C 1
ATOM 1042 O O . CYS A 1 133 ? -6.397 2.888 -5.381 1.00 98.56 133 CYS A O 1
ATOM 1044 N N . ARG A 1 134 ? -6.137 1.270 -6.927 1.00 98.69 134 ARG A N 1
ATOM 1045 C CA . ARG A 1 134 ? -4.985 1.904 -7.592 1.00 98.69 134 ARG A CA 1
ATOM 1046 C C . ARG A 1 134 ? -5.355 3.253 -8.191 1.00 98.69 134 ARG A C 1
ATOM 1048 O O . ARG A 1 134 ? -4.601 4.197 -8.002 1.00 98.69 134 ARG A O 1
ATOM 1055 N N . GLY A 1 135 ? -6.515 3.371 -8.838 1.00 98.75 135 GLY A N 1
ATOM 1056 C CA . GLY A 1 135 ? -7.012 4.631 -9.398 1.00 98.75 135 GLY A CA 1
ATOM 1057 C C . GLY A 1 135 ? -7.046 5.763 -8.369 1.00 98.75 135 GLY A C 1
ATOM 1058 O O . GLY A 1 135 ? -6.623 6.877 -8.662 1.00 98.75 135 GLY A O 1
ATOM 1059 N N . SER A 1 136 ? -7.446 5.454 -7.133 1.00 98.62 136 SER A N 1
ATOM 1060 C CA . SER A 1 136 ? -7.452 6.430 -6.034 1.00 98.62 136 SER A CA 1
ATOM 1061 C C . SER A 1 136 ? -6.036 6.845 -5.597 1.00 98.62 136 SER A C 1
ATOM 1063 O O . SER A 1 136 ? -5.791 8.020 -5.341 1.00 98.62 136 SER A O 1
ATOM 1065 N N . ALA A 1 137 ? -5.080 5.908 -5.547 1.00 98.75 137 ALA A N 1
ATOM 1066 C CA . ALA A 1 137 ? -3.674 6.221 -5.258 1.00 98.75 137 ALA A CA 1
ATOM 1067 C C . ALA A 1 137 ? -3.000 7.009 -6.399 1.00 98.75 137 ALA A C 1
ATOM 1069 O O . ALA A 1 137 ? -2.220 7.927 -6.140 1.00 98.75 137 ALA A O 1
ATOM 1070 N N . ILE A 1 138 ? -3.321 6.668 -7.650 1.00 98.81 138 ILE A N 1
ATOM 1071 C CA . ILE A 1 138 ? -2.834 7.345 -8.855 1.00 98.81 138 ILE A CA 1
ATOM 1072 C C . ILE A 1 138 ? -3.294 8.802 -8.865 1.00 98.81 138 ILE A C 1
ATOM 1074 O O . ILE A 1 138 ? -2.457 9.680 -9.040 1.00 98.81 138 ILE A O 1
ATOM 1078 N N . ALA A 1 139 ? -4.577 9.062 -8.591 1.00 98.62 139 ALA A N 1
ATOM 1079 C CA . ALA A 1 139 ? -5.116 10.421 -8.554 1.00 98.62 139 ALA A CA 1
ATOM 1080 C C . ALA A 1 139 ? -4.334 11.336 -7.594 1.00 98.62 139 ALA A C 1
ATOM 1082 O O . ALA A 1 139 ? -4.145 12.509 -7.890 1.00 98.62 139 ALA A O 1
ATOM 1083 N N . ILE A 1 140 ? -3.833 10.805 -6.468 1.00 98.56 140 ILE A N 1
ATOM 1084 C CA . ILE A 1 140 ? -2.981 11.556 -5.533 1.00 98.56 140 ILE A CA 1
ATOM 1085 C C . ILE A 1 140 ? -1.580 11.772 -6.120 1.00 98.56 140 ILE A C 1
ATOM 1087 O O . ILE A 1 140 ? -1.093 12.901 -6.128 1.00 98.56 140 ILE A O 1
ATOM 1091 N N . LEU A 1 141 ? -0.932 10.719 -6.631 1.00 98.25 141 LEU A N 1
ATOM 1092 C CA . LEU A 1 141 ? 0.415 10.799 -7.217 1.00 98.25 141 LEU A CA 1
ATOM 1093 C C . LEU A 1 141 ? 0.489 11.744 -8.423 1.00 98.25 141 LEU A C 1
ATOM 1095 O O . LEU A 1 141 ? 1.490 12.433 -8.597 1.00 98.25 141 LEU A O 1
ATOM 1099 N N . GLU A 1 142 ? -0.566 11.814 -9.232 1.00 98.12 142 GLU A N 1
ATOM 1100 C CA . GLU A 1 142 ? -0.671 12.746 -10.358 1.00 98.12 142 GLU A CA 1
ATOM 1101 C C . GLU A 1 142 ? -0.626 14.210 -9.905 1.00 98.12 142 GLU A C 1
ATOM 1103 O O . GLU A 1 142 ? -0.027 15.034 -10.591 1.00 98.12 142 GLU A O 1
ATOM 1108 N N . THR A 1 143 ? -1.157 14.537 -8.719 1.00 98.00 143 THR A N 1
ATOM 1109 C CA . THR A 1 143 ? -1.052 15.903 -8.167 1.00 98.00 143 THR A CA 1
ATOM 1110 C C . THR A 1 143 ? 0.367 16.288 -7.754 1.00 98.00 143 THR A C 1
ATOM 1112 O O . THR A 1 143 ? 0.645 17.468 -7.549 1.00 98.00 143 THR A O 1
ATOM 1115 N N . TRP A 1 144 ? 1.266 15.310 -7.605 1.00 96.75 144 TRP A N 1
ATOM 1116 C CA . TRP A 1 144 ? 2.664 15.542 -7.230 1.00 96.75 144 TRP A CA 1
ATOM 1117 C C . TRP A 1 144 ? 3.584 15.673 -8.438 1.00 96.75 144 TRP A C 1
ATOM 1119 O O . TRP A 1 144 ? 4.761 15.990 -8.276 1.00 96.75 144 TRP A O 1
ATOM 1129 N N . GLN A 1 145 ? 3.063 15.446 -9.645 1.00 96.19 145 GLN A N 1
ATOM 1130 C CA . GLN A 1 145 ? 3.829 15.667 -10.857 1.00 96.19 145 GLN A CA 1
ATOM 1131 C C . GLN A 1 145 ? 4.067 17.171 -11.112 1.00 96.19 145 GLN A C 1
ATOM 1133 O O . GLN A 1 145 ? 3.230 18.005 -10.755 1.00 96.19 145 GLN A O 1
ATOM 1138 N N . PRO A 1 146 ? 5.181 17.537 -11.776 1.00 96.44 146 PRO A N 1
ATOM 1139 C CA . PRO A 1 146 ? 6.267 16.654 -12.203 1.00 96.44 146 PRO A CA 1
ATOM 1140 C C . PRO A 1 146 ? 7.168 16.242 -11.028 1.00 96.44 146 PRO A C 1
ATOM 1142 O O . PRO A 1 146 ? 7.507 17.063 -10.172 1.00 96.44 146 PRO A O 1
ATOM 1145 N N . PHE A 1 147 ? 7.609 14.982 -11.028 1.00 96.81 147 PHE A N 1
ATOM 1146 C CA . PHE A 1 147 ? 8.646 14.524 -10.103 1.00 96.81 147 PHE A CA 1
ATOM 1147 C C . PHE A 1 147 ? 9.971 15.235 -10.405 1.00 96.81 147 PHE A C 1
ATOM 1149 O O . PHE A 1 147 ? 10.207 15.707 -11.514 1.00 96.81 147 PHE A O 1
ATOM 1156 N N . LYS A 1 148 ? 10.842 15.364 -9.405 1.00 96.81 148 LYS A N 1
ATOM 1157 C CA . LYS A 1 148 ? 12.166 15.989 -9.566 1.00 96.81 148 LYS A CA 1
ATOM 1158 C C . LYS A 1 148 ? 13.235 14.917 -9.765 1.00 96.81 148 LYS A C 1
ATOM 1160 O O . LYS A 1 148 ? 13.053 13.790 -9.317 1.00 96.81 148 LYS A O 1
ATOM 1165 N N . ASP A 1 149 ? 14.380 15.296 -10.340 1.00 96.31 149 ASP A N 1
ATOM 1166 C CA . ASP A 1 149 ? 15.597 14.463 -10.399 1.00 96.31 149 ASP A CA 1
ATOM 1167 C C . ASP A 1 149 ? 16.234 14.349 -8.997 1.00 96.31 149 ASP A C 1
ATOM 1169 O O . ASP A 1 149 ? 17.253 14.960 -8.670 1.00 96.31 149 ASP A O 1
ATOM 1173 N N . LYS A 1 150 ? 15.516 13.661 -8.108 1.00 95.62 150 LYS A N 1
ATOM 1174 C CA . LYS A 1 150 ? 15.872 13.338 -6.728 1.00 95.62 150 LYS A CA 1
ATOM 1175 C C . LYS A 1 150 ? 15.382 11.933 -6.435 1.00 95.62 150 LYS A C 1
ATOM 1177 O O . LYS A 1 150 ? 14.271 11.575 -6.808 1.00 95.62 150 LYS A O 1
ATOM 1182 N N . GLN A 1 151 ? 16.191 11.158 -5.725 1.00 91.88 151 GLN A N 1
ATOM 1183 C CA . GLN A 1 151 ? 15.937 9.736 -5.509 1.00 91.88 151 GLN A CA 1
ATOM 1184 C C . GLN A 1 151 ? 14.538 9.426 -4.946 1.00 91.88 151 GLN A C 1
ATOM 1186 O O . GLN A 1 151 ? 13.888 8.504 -5.428 1.00 91.88 151 GLN A O 1
ATOM 1191 N N . ASP A 1 152 ? 14.053 10.181 -3.960 1.00 92.12 152 ASP A N 1
ATOM 1192 C CA . ASP A 1 152 ? 12.735 9.968 -3.351 1.00 92.12 152 ASP A CA 1
ATOM 1193 C C . ASP A 1 152 ? 11.578 10.267 -4.317 1.00 92.12 152 ASP A C 1
ATOM 1195 O O . ASP A 1 152 ? 10.605 9.516 -4.377 1.00 92.12 152 ASP A O 1
ATOM 1199 N N . GLU A 1 153 ? 11.704 11.325 -5.112 1.00 96.56 153 GLU A N 1
ATOM 1200 C CA . GLU A 1 153 ? 10.727 11.711 -6.133 1.00 96.56 153 GLU A CA 1
ATOM 1201 C C . GLU A 1 153 ? 10.720 10.726 -7.309 1.00 96.56 153 GLU A C 1
ATOM 1203 O O . GLU A 1 153 ? 9.657 10.321 -7.775 1.00 96.56 153 GLU A O 1
ATOM 1208 N N . ILE A 1 154 ? 11.898 10.264 -7.732 1.00 97.44 154 ILE A N 1
ATOM 1209 C CA . ILE A 1 154 ? 12.064 9.247 -8.778 1.00 97.44 154 ILE A CA 1
ATOM 1210 C C . ILE A 1 154 ? 11.410 7.928 -8.364 1.00 97.44 154 ILE A C 1
ATOM 1212 O O . ILE A 1 154 ? 10.722 7.305 -9.170 1.00 97.44 154 ILE A O 1
ATOM 1216 N N . VAL A 1 155 ? 11.581 7.508 -7.107 1.00 96.69 155 VAL A N 1
ATOM 1217 C CA . VAL A 1 155 ? 10.946 6.288 -6.588 1.00 96.69 155 VAL A CA 1
ATOM 1218 C C . VAL A 1 155 ? 9.422 6.424 -6.578 1.00 96.69 155 VAL A C 1
ATOM 1220 O O . VAL A 1 155 ? 8.738 5.498 -7.009 1.00 96.69 155 VAL A O 1
ATOM 1223 N N . LYS A 1 156 ? 8.867 7.574 -6.163 1.00 97.69 156 LYS A N 1
ATOM 1224 C CA . LYS A 1 156 ? 7.413 7.824 -6.256 1.00 97.69 156 LYS A CA 1
ATOM 1225 C C . LYS A 1 156 ? 6.922 7.764 -7.703 1.00 97.69 156 LYS A C 1
ATOM 1227 O O . LYS A 1 156 ? 5.878 7.168 -7.961 1.00 97.69 156 LYS A O 1
ATOM 1232 N N . GLY A 1 157 ? 7.691 8.322 -8.637 1.00 98.38 157 GLY A N 1
ATOM 1233 C CA . GLY A 1 157 ? 7.418 8.221 -10.067 1.00 98.38 157 GLY A CA 1
ATOM 1234 C C . GLY A 1 157 ? 7.429 6.779 -10.570 1.00 98.38 157 GLY A C 1
ATOM 1235 O O . GLY A 1 157 ? 6.494 6.367 -11.246 1.00 98.38 157 GLY A O 1
ATOM 1236 N N . ALA A 1 158 ? 8.426 5.978 -10.191 1.00 98.56 158 ALA A N 1
ATOM 1237 C CA . ALA A 1 158 ? 8.513 4.571 -10.584 1.00 98.56 158 ALA A CA 1
ATOM 1238 C C . ALA A 1 158 ? 7.351 3.728 -10.028 1.00 98.56 158 ALA A C 1
ATOM 1240 O O . ALA A 1 158 ? 6.824 2.870 -10.738 1.00 98.56 158 ALA A O 1
ATOM 1241 N N . VAL A 1 159 ? 6.903 4.019 -8.800 1.00 98.69 159 VAL A N 1
ATOM 1242 C CA . VAL A 1 159 ? 5.675 3.440 -8.232 1.00 98.69 159 VAL A CA 1
ATOM 1243 C C . VAL A 1 159 ? 4.454 3.860 -9.051 1.00 98.69 159 VAL A C 1
ATOM 1245 O O . VAL A 1 159 ? 3.616 3.016 -9.359 1.00 98.69 159 VAL A O 1
ATOM 1248 N N . LEU A 1 160 ? 4.345 5.133 -9.452 1.00 98.88 160 LEU A N 1
ATOM 1249 C CA . LEU A 1 160 ? 3.245 5.589 -10.307 1.00 98.88 160 LEU A CA 1
ATOM 1250 C C . LEU A 1 160 ? 3.226 4.854 -11.659 1.00 98.88 160 LEU A C 1
ATOM 1252 O O . LEU A 1 160 ? 2.147 4.459 -12.099 1.00 98.88 160 LEU A O 1
ATOM 1256 N N . VAL A 1 161 ? 4.385 4.608 -12.284 1.00 98.88 161 VAL A N 1
ATOM 1257 C CA . VAL A 1 161 ? 4.476 3.806 -13.521 1.00 98.88 161 VAL A CA 1
ATOM 1258 C C . VAL A 1 161 ? 3.869 2.413 -13.313 1.00 98.88 161 VAL A C 1
ATOM 1260 O O . VAL A 1 161 ? 3.034 1.998 -14.123 1.00 98.88 161 VAL A O 1
ATOM 1263 N N . ASP A 1 162 ? 4.192 1.729 -12.207 1.00 98.81 162 ASP A N 1
ATOM 1264 C CA . ASP A 1 162 ? 3.648 0.389 -11.933 1.00 98.81 162 ASP A CA 1
ATOM 1265 C C . ASP A 1 162 ? 2.136 0.427 -11.709 1.00 98.81 162 ASP A C 1
ATOM 1267 O O . ASP A 1 162 ? 1.395 -0.374 -12.284 1.00 98.81 162 ASP A O 1
ATOM 1271 N N . LEU A 1 163 ? 1.647 1.411 -10.949 1.00 98.81 163 LEU A N 1
ATOM 1272 C CA . LEU A 1 163 ? 0.215 1.576 -10.713 1.00 98.81 163 LEU A CA 1
ATOM 1273 C C . LEU A 1 163 ? -0.556 1.870 -12.009 1.00 98.81 163 LEU A C 1
ATOM 1275 O O . LEU A 1 163 ? -1.619 1.276 -12.221 1.00 98.81 163 LEU A O 1
ATOM 1279 N N . LEU A 1 164 ? -0.036 2.743 -12.880 1.00 98.88 164 LEU A N 1
ATOM 1280 C CA . LEU A 1 164 ? -0.623 3.055 -14.188 1.00 98.88 164 LEU A CA 1
ATOM 1281 C C . LEU A 1 164 ? -0.658 1.808 -15.080 1.00 98.88 164 LEU A C 1
ATOM 1283 O O . LEU A 1 164 ? -1.723 1.448 -15.590 1.00 98.88 164 LEU A O 1
ATOM 1287 N N . ARG A 1 165 ? 0.470 1.096 -15.202 1.00 98.69 165 ARG A N 1
ATOM 1288 C CA . ARG A 1 165 ? 0.587 -0.142 -15.987 1.00 98.69 165 ARG A CA 1
ATOM 1289 C C . ARG A 1 165 ? -0.396 -1.207 -15.503 1.00 98.69 165 ARG A C 1
ATOM 1291 O O . ARG A 1 165 ? -1.187 -1.721 -16.290 1.00 98.69 165 ARG A O 1
ATOM 1298 N N . ARG A 1 166 ? -0.430 -1.490 -14.197 1.00 98.50 166 ARG A N 1
ATOM 1299 C CA . ARG A 1 166 ? -1.349 -2.473 -13.586 1.00 98.50 166 ARG A CA 1
ATOM 1300 C C . ARG A 1 166 ? -2.815 -2.030 -13.590 1.00 98.50 166 ARG A C 1
ATOM 1302 O O . ARG A 1 166 ? -3.698 -2.821 -13.259 1.00 98.50 166 ARG A O 1
ATOM 1309 N N . SER A 1 167 ? -3.081 -0.786 -13.983 1.00 98.31 167 SER A N 1
ATOM 1310 C CA . SER A 1 167 ? -4.422 -0.247 -14.229 1.00 98.31 167 SER A CA 1
ATOM 1311 C C . SER A 1 167 ? -4.745 -0.109 -15.721 1.00 98.31 167 SER A C 1
ATOM 1313 O O . SER A 1 167 ? -5.741 0.520 -16.065 1.00 98.31 167 SER A O 1
ATOM 1315 N N . SER A 1 168 ? -3.928 -0.701 -16.602 1.00 97.94 168 SER A N 1
ATOM 1316 C CA . SER A 1 168 ? -4.070 -0.662 -18.066 1.00 97.94 168 SER A CA 1
ATOM 1317 C C . SER A 1 168 ? -3.955 0.738 -18.690 1.00 97.94 168 SER A C 1
ATOM 1319 O O . SER A 1 168 ? -4.336 0.940 -19.841 1.00 97.94 168 SER A O 1
ATOM 1321 N N . ARG A 1 169 ? -3.386 1.712 -17.966 1.00 98.44 169 ARG A N 1
ATOM 1322 C CA . ARG A 1 169 ? -3.102 3.077 -18.448 1.00 98.44 169 ARG A CA 1
ATOM 1323 C C . ARG A 1 169 ? -1.712 3.136 -19.094 1.00 98.44 169 ARG A C 1
ATOM 1325 O O . ARG A 1 169 ? -0.826 3.869 -18.664 1.00 98.44 169 ARG A O 1
ATOM 1332 N N . PHE A 1 170 ? -1.508 2.299 -20.111 1.00 98.62 170 PHE A N 1
ATOM 1333 C CA . PHE A 1 170 ? -0.192 2.011 -20.696 1.00 98.62 170 PHE A CA 1
ATOM 1334 C C . PHE A 1 170 ? 0.489 3.220 -21.344 1.00 98.62 170 PHE A C 1
ATOM 1336 O O . PHE A 1 170 ? 1.692 3.387 -21.181 1.00 98.62 170 PHE A O 1
ATOM 1343 N N . ALA A 1 171 ? -0.263 4.073 -22.044 1.00 98.50 171 ALA A N 1
ATOM 1344 C CA . ALA A 1 171 ? 0.301 5.251 -22.705 1.00 98.50 171 ALA A CA 1
ATOM 1345 C C . ALA A 1 171 ? 0.932 6.223 -21.693 1.00 98.50 171 ALA A C 1
ATOM 1347 O O . ALA A 1 171 ? 2.063 6.664 -21.872 1.00 98.50 171 ALA A O 1
ATOM 1348 N N . GLU A 1 172 ? 0.225 6.481 -20.593 1.00 98.62 172 GLU A N 1
ATOM 1349 C CA . GLU A 1 172 ? 0.683 7.363 -19.515 1.00 98.62 172 GLU A CA 1
ATOM 1350 C C . GLU A 1 172 ? 1.854 6.743 -18.747 1.00 98.62 172 GLU A C 1
ATOM 1352 O O . GLU A 1 172 ? 2.824 7.428 -18.428 1.00 98.62 172 GLU A O 1
ATOM 1357 N N . ALA A 1 173 ? 1.804 5.426 -18.506 1.00 98.69 173 ALA A N 1
ATOM 1358 C CA . ALA A 1 173 ? 2.915 4.691 -17.908 1.00 98.69 173 ALA A CA 1
ATOM 1359 C C . ALA A 1 173 ? 4.184 4.784 -18.776 1.00 98.69 173 ALA A C 1
ATOM 1361 O O . ALA A 1 173 ? 5.266 5.032 -18.246 1.00 98.69 173 ALA A O 1
ATOM 1362 N N . GLN A 1 174 ? 4.055 4.627 -20.099 1.00 98.62 174 GLN A N 1
ATOM 1363 C CA . GLN A 1 174 ? 5.178 4.691 -21.036 1.00 98.62 174 GLN A CA 1
ATOM 1364 C C . GLN A 1 174 ? 5.807 6.085 -21.074 1.00 98.62 174 GLN A C 1
ATOM 1366 O O . GLN A 1 174 ? 7.034 6.207 -21.042 1.00 98.62 174 GLN A O 1
ATOM 1371 N N . GLU A 1 175 ? 4.976 7.129 -21.132 1.00 98.50 175 GLU A N 1
ATOM 1372 C CA . GLU A 1 175 ? 5.436 8.517 -21.137 1.00 98.50 175 GLU A CA 1
ATOM 1373 C C . GLU A 1 175 ? 6.214 8.841 -19.858 1.00 98.50 175 GLU A C 1
ATOM 1375 O O . GLU A 1 175 ? 7.369 9.266 -19.930 1.00 98.50 175 GLU A O 1
ATOM 1380 N N . LEU A 1 176 ? 5.624 8.566 -18.690 1.00 98.69 176 LEU A N 1
ATOM 1381 C CA . LEU A 1 176 ? 6.267 8.814 -17.402 1.00 98.69 176 LEU A CA 1
ATOM 1382 C C . LEU A 1 176 ? 7.560 8.002 -17.247 1.00 98.69 176 LEU A C 1
ATOM 1384 O O . LEU A 1 176 ? 8.566 8.519 -16.765 1.00 98.69 176 LEU A O 1
ATOM 1388 N N . CYS A 1 177 ? 7.568 6.746 -17.698 1.00 98.06 177 CYS A N 1
ATOM 1389 C CA . CYS A 1 177 ? 8.762 5.911 -17.666 1.00 98.06 177 CYS A CA 1
ATOM 1390 C C . CYS A 1 177 ? 9.912 6.522 -18.483 1.00 98.06 177 CYS A C 1
ATOM 1392 O O . CYS A 1 177 ? 11.050 6.552 -18.014 1.00 98.06 177 CYS A O 1
ATOM 1394 N N . GLY A 1 178 ? 9.622 7.040 -19.682 1.00 97.69 178 GLY A N 1
ATOM 1395 C CA . GLY A 1 178 ? 10.603 7.739 -20.515 1.00 97.69 178 GLY A CA 1
ATOM 1396 C C . GLY A 1 178 ? 11.113 9.034 -19.877 1.00 97.69 178 GLY A C 1
ATOM 1397 O O . GLY A 1 178 ? 12.314 9.294 -19.908 1.00 97.69 178 GLY A O 1
ATOM 1398 N N . GLN A 1 179 ? 10.226 9.814 -19.249 1.00 98.12 179 GLN A N 1
ATOM 1399 C CA . GLN A 1 179 ? 10.601 11.036 -18.526 1.00 98.12 179 GLN A CA 1
ATOM 1400 C C . GLN A 1 179 ? 11.557 10.742 -17.360 1.00 98.12 179 GLN A C 1
ATOM 1402 O O . GLN A 1 179 ? 12.574 11.418 -17.219 1.00 98.12 179 GLN A O 1
ATOM 1407 N N . LEU A 1 180 ? 11.261 9.721 -16.548 1.00 98.19 180 LEU A N 1
ATOM 1408 C CA . LEU A 1 180 ? 12.085 9.347 -15.395 1.00 98.19 180 LEU A CA 1
ATOM 1409 C C . LEU A 1 180 ? 13.452 8.793 -15.812 1.00 98.19 180 LEU A C 1
ATOM 1411 O O . LEU A 1 180 ? 14.454 9.137 -15.194 1.00 98.19 180 LEU A O 1
ATOM 1415 N N . LEU A 1 181 ? 13.514 7.971 -16.867 1.00 97.56 181 LEU A N 1
ATOM 1416 C CA . LEU A 1 181 ? 14.774 7.425 -17.393 1.00 97.56 181 LEU A CA 1
ATOM 1417 C C . LEU A 1 181 ? 15.695 8.497 -17.999 1.00 97.56 181 LEU A C 1
ATOM 1419 O O . LEU A 1 181 ? 16.889 8.253 -18.143 1.00 97.56 181 LEU A O 1
ATOM 1423 N N . ALA A 1 182 ? 15.165 9.673 -18.343 1.00 97.50 182 ALA A N 1
ATOM 1424 C CA . ALA A 1 182 ? 15.953 10.789 -18.864 1.00 97.50 182 ALA A CA 1
ATOM 1425 C C . ALA A 1 182 ? 16.687 11.595 -17.771 1.00 97.50 182 ALA A C 1
ATOM 1427 O O . ALA A 1 182 ? 17.488 12.476 -18.094 1.00 97.50 182 ALA A O 1
ATOM 1428 N N . TYR A 1 183 ? 16.416 11.335 -16.490 1.00 97.50 183 TYR A N 1
ATOM 1429 C CA . TYR A 1 183 ? 17.117 11.980 -15.381 1.00 97.50 183 TYR A CA 1
ATOM 1430 C C . TYR A 1 183 ? 18.551 11.477 -15.217 1.00 97.50 183 TYR A C 1
ATOM 1432 O O . TYR A 1 183 ? 18.895 10.364 -15.605 1.00 97.50 183 TYR A O 1
ATOM 1440 N N . GLN A 1 184 ? 19.407 12.312 -14.625 1.00 94.69 184 GLN A N 1
ATOM 1441 C CA . GLN A 1 184 ? 20.828 11.993 -14.483 1.00 94.69 184 GLN A CA 1
ATOM 1442 C C . GLN A 1 184 ? 21.100 11.119 -13.258 1.00 94.69 184 GLN A C 1
ATOM 1444 O O . GLN A 1 184 ? 22.035 10.324 -13.272 1.00 94.69 184 GLN A O 1
ATOM 1449 N N . ASN A 1 185 ? 20.287 11.246 -12.203 1.00 92.50 185 ASN A N 1
ATOM 1450 C CA . ASN A 1 185 ? 20.537 10.606 -10.909 1.00 92.50 185 ASN A CA 1
ATOM 1451 C C . ASN A 1 185 ? 19.561 9.456 -10.622 1.00 92.50 185 ASN A C 1
ATOM 1453 O O . ASN A 1 185 ? 19.150 9.248 -9.477 1.00 92.50 185 ASN A O 1
ATOM 1457 N N . VAL A 1 186 ? 19.171 8.701 -11.654 1.00 94.50 186 VAL A N 1
ATOM 1458 C CA . VAL A 1 186 ? 18.286 7.540 -11.492 1.00 94.50 186 VAL A CA 1
ATOM 1459 C C . VAL A 1 186 ? 19.064 6.393 -10.834 1.00 94.50 186 VAL A C 1
ATOM 1461 O O . VAL A 1 186 ? 20.079 5.957 -11.379 1.00 94.50 186 VAL A O 1
ATOM 1464 N N . PRO A 1 187 ? 18.617 5.857 -9.682 1.00 93.62 187 PRO A N 1
ATOM 1465 C CA . PRO A 1 187 ? 19.285 4.718 -9.058 1.00 93.62 187 PRO A CA 1
ATOM 1466 C C . PRO A 1 187 ? 19.294 3.487 -9.986 1.00 93.62 187 PRO A C 1
ATOM 1468 O O . PRO A 1 187 ? 18.264 3.213 -10.606 1.00 93.62 187 PRO A O 1
ATOM 1471 N N . PRO A 1 188 ? 20.369 2.674 -10.034 1.00 94.06 188 PRO A N 1
ATOM 1472 C CA . PRO A 1 188 ? 20.453 1.505 -10.925 1.00 94.06 188 PRO A CA 1
ATOM 1473 C C . PRO A 1 188 ? 19.298 0.503 -10.772 1.00 94.06 188 PRO A C 1
ATOM 1475 O O . PRO A 1 188 ? 18.806 -0.065 -11.750 1.00 94.06 188 PRO A O 1
ATOM 1478 N N . THR A 1 189 ? 18.808 0.324 -9.544 1.00 93.69 189 THR A N 1
ATOM 1479 C CA . THR A 1 189 ? 17.640 -0.520 -9.254 1.00 93.69 189 THR A CA 1
ATOM 1480 C C . THR A 1 189 ? 16.358 0.035 -9.873 1.00 93.69 189 THR A C 1
ATOM 1482 O O . THR A 1 189 ? 15.542 -0.731 -10.383 1.00 93.69 189 THR A O 1
ATOM 1485 N N . VAL A 1 190 ? 16.195 1.360 -9.889 1.00 96.38 190 VAL A N 1
ATOM 1486 C CA . VAL A 1 190 ? 15.062 2.027 -10.538 1.00 96.38 190 VAL A CA 1
ATOM 1487 C C . VAL A 1 190 ? 15.211 1.994 -12.058 1.00 96.38 190 VAL A C 1
ATOM 1489 O O . VAL A 1 190 ? 14.217 1.758 -12.731 1.00 96.38 190 VAL A O 1
ATOM 1492 N N . ILE A 1 191 ? 16.424 2.134 -12.609 1.00 96.38 191 ILE A N 1
ATOM 1493 C CA . ILE A 1 191 ? 16.676 1.947 -14.052 1.00 96.38 191 ILE A CA 1
ATOM 1494 C C . ILE A 1 191 ? 16.242 0.544 -14.489 1.00 96.38 191 ILE A C 1
ATOM 1496 O O . ILE A 1 191 ? 15.508 0.410 -15.468 1.00 96.38 191 ILE A O 1
ATOM 1500 N N . SER A 1 192 ? 16.644 -0.486 -13.737 1.00 96.31 192 SER A N 1
ATOM 1501 C CA . SER A 1 192 ? 16.258 -1.881 -14.001 1.00 96.31 192 SER A CA 1
ATOM 1502 C C . SER A 1 192 ? 14.736 -2.045 -13.956 1.00 96.31 192 SER A C 1
ATOM 1504 O O . SER A 1 192 ? 14.137 -2.583 -14.885 1.00 96.31 192 SER A O 1
ATOM 1506 N N . GLY A 1 193 ? 14.097 -1.496 -12.915 1.00 97.75 193 GLY A N 1
ATOM 1507 C CA . GLY A 1 193 ? 12.642 -1.486 -12.763 1.00 97.75 193 GLY A CA 1
ATOM 1508 C C . GLY A 1 193 ? 11.915 -0.795 -13.918 1.00 97.75 193 GLY A C 1
ATOM 1509 O O . GLY A 1 193 ? 10.998 -1.368 -14.491 1.00 97.75 193 GLY A O 1
ATOM 1510 N N . LEU A 1 194 ? 12.321 0.420 -14.286 1.00 98.25 194 LEU A N 1
ATOM 1511 C CA . LEU A 1 194 ? 11.702 1.202 -15.358 1.00 98.25 194 LEU A CA 1
ATOM 1512 C C . LEU A 1 194 ? 11.911 0.551 -16.733 1.00 98.25 194 LEU A C 1
ATOM 1514 O O . LEU A 1 194 ? 10.956 0.419 -17.491 1.00 98.25 194 LEU A O 1
ATOM 1518 N N . THR A 1 195 ? 13.119 0.067 -17.032 1.00 97.00 195 THR A N 1
ATOM 1519 C CA . THR A 1 195 ? 13.419 -0.634 -18.296 1.00 97.00 195 THR A CA 1
ATOM 1520 C C . THR A 1 195 ? 12.568 -1.893 -18.439 1.00 97.00 195 THR A C 1
ATOM 1522 O O . THR A 1 195 ? 11.950 -2.117 -19.478 1.00 97.00 195 THR A O 1
ATOM 1525 N N . PHE A 1 196 ? 12.468 -2.689 -17.372 1.00 98.31 196 PHE A N 1
ATOM 1526 C CA . PHE A 1 196 ? 11.599 -3.859 -17.364 1.00 98.31 196 PHE A CA 1
ATOM 1527 C C . PHE A 1 196 ? 10.124 -3.474 -17.534 1.00 98.31 196 PHE A C 1
ATOM 1529 O O . PHE A 1 196 ? 9.399 -4.102 -18.303 1.00 98.31 196 PHE A O 1
ATOM 1536 N N . GLN A 1 197 ? 9.677 -2.394 -16.888 1.00 98.56 197 GLN A N 1
ATOM 1537 C CA . GLN A 1 197 ? 8.314 -1.898 -17.057 1.00 98.56 197 GLN A CA 1
ATOM 1538 C C . GLN A 1 197 ? 8.008 -1.437 -18.486 1.00 98.56 197 GLN A C 1
ATOM 1540 O O . GLN A 1 197 ? 6.890 -1.682 -18.928 1.00 98.56 197 GLN A O 1
ATOM 1545 N N . GLN A 1 198 ? 8.953 -0.856 -19.237 1.00 98.38 198 GLN A N 1
ATOM 1546 C CA . GLN A 1 198 ? 8.739 -0.538 -20.661 1.00 98.38 198 GLN A CA 1
ATOM 1547 C C . GLN A 1 198 ? 8.413 -1.792 -21.481 1.00 98.38 198 GLN A C 1
ATOM 1549 O O . GLN A 1 198 ? 7.484 -1.779 -22.287 1.00 98.38 198 GLN A O 1
ATOM 1554 N N . GLU A 1 199 ? 9.122 -2.897 -21.240 1.00 97.75 199 GLU A N 1
ATOM 1555 C CA . GLU A 1 199 ? 8.843 -4.173 -21.909 1.00 97.75 199 GLU A CA 1
ATOM 1556 C C . GLU A 1 199 ? 7.458 -4.724 -21.534 1.00 97.75 199 GLU A C 1
ATOM 1558 O O . GLU A 1 199 ? 6.678 -5.125 -22.402 1.00 97.75 199 GLU A O 1
ATOM 1563 N N . LEU A 1 200 ? 7.099 -4.676 -20.248 1.00 98.50 200 LEU A N 1
ATOM 1564 C CA . LEU A 1 200 ? 5.768 -5.083 -19.788 1.00 98.50 200 LEU A CA 1
ATOM 1565 C C . LEU A 1 200 ? 4.659 -4.213 -20.400 1.00 98.50 200 LEU A C 1
ATOM 1567 O O . LEU A 1 200 ? 3.623 -4.732 -20.812 1.00 98.50 200 LEU A O 1
ATOM 1571 N N . ILE A 1 201 ? 4.877 -2.900 -20.499 1.00 98.56 201 ILE A N 1
ATOM 1572 C CA . ILE A 1 201 ? 3.938 -1.953 -21.112 1.00 98.56 201 ILE A CA 1
ATOM 1573 C C . ILE A 1 201 ? 3.749 -2.263 -22.603 1.00 98.56 201 ILE A C 1
ATOM 1575 O O . ILE A 1 201 ? 2.606 -2.352 -23.055 1.00 98.56 201 ILE A O 1
ATOM 1579 N N . ASN A 1 202 ? 4.830 -2.513 -23.350 1.00 97.94 202 ASN A N 1
ATOM 1580 C CA . ASN A 1 202 ? 4.769 -2.887 -24.770 1.00 97.94 202 ASN A CA 1
ATOM 1581 C C . ASN A 1 202 ? 3.946 -4.161 -25.006 1.00 97.94 202 ASN A C 1
ATOM 1583 O O . ASN A 1 202 ? 3.253 -4.292 -26.015 1.00 97.94 202 ASN A O 1
ATOM 1587 N N . ARG A 1 203 ? 3.983 -5.090 -24.048 1.00 98.00 203 ARG A N 1
ATOM 1588 C CA . ARG A 1 203 ? 3.214 -6.340 -24.069 1.00 98.00 203 ARG A CA 1
ATOM 1589 C C . ARG A 1 203 ? 1.811 -6.218 -23.474 1.00 98.00 203 ARG A C 1
ATOM 1591 O O . ARG A 1 203 ? 1.095 -7.215 -23.427 1.00 98.00 203 ARG A O 1
ATOM 1598 N N . SER A 1 204 ? 1.407 -5.020 -23.042 1.00 98.00 204 SER A N 1
ATOM 1599 C CA . SER A 1 204 ? 0.147 -4.774 -22.327 1.00 98.00 204 SER A CA 1
ATOM 1600 C C . SER A 1 204 ? -0.023 -5.654 -21.078 1.00 98.00 204 SER A C 1
ATOM 1602 O O . SER A 1 204 ? -1.127 -6.083 -20.742 1.00 98.00 204 SER A O 1
ATOM 1604 N N . ASP A 1 205 ? 1.079 -5.941 -20.388 1.00 98.38 205 ASP A N 1
ATOM 1605 C CA . ASP A 1 205 ? 1.106 -6.802 -19.214 1.00 98.38 205 ASP A CA 1
ATOM 1606 C C . ASP A 1 205 ? 0.708 -6.021 -17.950 1.00 98.38 205 ASP A C 1
ATOM 1608 O O . ASP A 1 205 ? 1.310 -4.996 -17.617 1.00 98.38 205 ASP A O 1
ATOM 1612 N N . THR A 1 206 ? -0.302 -6.512 -17.224 1.00 97.62 206 THR A N 1
ATOM 1613 C CA . THR A 1 206 ? -0.809 -5.923 -15.970 1.00 97.62 206 THR A CA 1
ATOM 1614 C C . THR A 1 206 ? -0.473 -6.744 -14.722 1.00 97.62 206 THR A C 1
ATOM 1616 O O . THR A 1 206 ? -0.973 -6.438 -13.636 1.00 97.62 206 THR A O 1
ATOM 1619 N N . ALA A 1 207 ? 0.313 -7.814 -14.848 1.00 97.44 207 ALA A N 1
ATOM 1620 C CA . ALA A 1 207 ? 0.671 -8.679 -13.734 1.00 97.44 207 ALA A CA 1
ATOM 1621 C C . ALA A 1 207 ? 1.606 -7.969 -12.740 1.00 97.44 207 ALA A C 1
ATOM 1623 O O . ALA A 1 207 ? 2.222 -6.938 -13.038 1.00 97.44 207 ALA A O 1
ATOM 1624 N N . ALA A 1 208 ? 1.662 -8.508 -11.523 1.00 96.31 208 ALA A N 1
ATOM 1625 C CA . ALA A 1 208 ? 2.593 -8.063 -10.495 1.00 96.31 208 ALA A CA 1
ATOM 1626 C C . ALA A 1 208 ? 3.966 -8.701 -10.726 1.00 96.31 208 ALA A C 1
ATOM 1628 O O . ALA A 1 208 ? 4.039 -9.893 -11.017 1.00 96.31 208 ALA A O 1
ATOM 1629 N N . TYR A 1 209 ? 5.021 -7.913 -10.538 1.00 98.06 209 TYR A N 1
ATOM 1630 C CA . TYR A 1 209 ? 6.407 -8.362 -10.613 1.00 98.06 209 TYR A CA 1
ATOM 1631 C C . TYR A 1 209 ? 7.218 -7.743 -9.483 1.00 98.06 209 TYR A C 1
ATOM 1633 O O . TYR A 1 209 ? 6.904 -6.652 -9.003 1.00 98.06 209 TYR A O 1
ATOM 1641 N N . THR A 1 210 ? 8.271 -8.437 -9.081 1.00 97.88 210 THR A N 1
ATOM 1642 C CA . THR A 1 210 ? 9.219 -8.021 -8.051 1.00 97.88 210 THR A CA 1
ATOM 1643 C C . THR A 1 210 ? 10.345 -7.165 -8.605 1.00 97.88 210 THR A C 1
ATOM 1645 O O . THR A 1 210 ? 10.726 -7.272 -9.771 1.00 97.88 210 THR A O 1
ATOM 1648 N N . ILE A 1 211 ? 10.951 -6.354 -7.735 1.00 97.44 211 ILE A N 1
ATOM 1649 C CA . ILE A 1 211 ? 12.196 -5.644 -8.058 1.00 97.44 211 ILE A CA 1
ATOM 1650 C C . ILE A 1 211 ? 13.284 -6.645 -8.462 1.00 97.44 211 ILE A C 1
ATOM 1652 O O . ILE A 1 211 ? 14.079 -6.361 -9.352 1.00 97.44 211 ILE A O 1
ATOM 1656 N N . LYS A 1 212 ? 13.295 -7.835 -7.846 1.00 97.12 212 LYS A N 1
ATOM 1657 C CA . LYS A 1 212 ? 14.261 -8.879 -8.193 1.00 97.12 212 LYS A CA 1
ATOM 1658 C C . LYS A 1 212 ? 14.055 -9.387 -9.620 1.00 97.12 212 LYS A C 1
ATOM 1660 O O . LYS A 1 212 ? 15.031 -9.513 -10.337 1.00 97.12 212 LYS A O 1
ATOM 1665 N N . GLU A 1 213 ? 12.821 -9.634 -10.052 1.00 98.06 213 GLU A N 1
ATOM 1666 C CA . GLU A 1 213 ? 12.560 -10.049 -11.440 1.00 98.06 213 GLU A CA 1
ATOM 1667 C C . GLU A 1 213 ? 12.995 -8.981 -12.449 1.00 98.06 213 GLU A C 1
ATOM 1669 O O . GLU A 1 213 ? 13.523 -9.321 -13.503 1.00 98.06 213 GLU A O 1
ATOM 1674 N N . ALA A 1 214 ? 12.848 -7.697 -12.112 1.00 97.38 214 ALA A N 1
ATOM 1675 C CA . ALA A 1 214 ? 13.363 -6.614 -12.946 1.00 97.38 214 ALA A CA 1
ATOM 1676 C C . ALA A 1 214 ? 14.900 -6.585 -13.007 1.00 97.38 214 ALA A C 1
ATOM 1678 O O . ALA A 1 214 ? 15.467 -6.302 -14.060 1.00 97.38 214 ALA A O 1
ATOM 1679 N N . GLN A 1 215 ? 15.578 -6.887 -11.896 1.00 95.81 215 GLN A N 1
ATOM 1680 C CA . GLN A 1 215 ? 17.038 -7.030 -11.855 1.00 95.81 215 GLN A CA 1
ATOM 1681 C C . GLN A 1 215 ? 17.499 -8.250 -12.655 1.00 95.81 215 GLN A C 1
ATOM 1683 O O . GLN A 1 215 ? 18.354 -8.111 -13.517 1.00 95.81 215 GLN A O 1
ATOM 1688 N N . ASP A 1 216 ? 16.875 -9.410 -12.441 1.00 95.31 216 ASP A N 1
ATOM 1689 C CA . ASP A 1 216 ? 17.169 -10.644 -13.174 1.00 95.31 216 ASP A CA 1
ATOM 1690 C C . ASP A 1 216 ? 16.955 -10.434 -14.694 1.00 95.31 216 ASP A C 1
ATOM 1692 O O . ASP A 1 216 ? 17.735 -10.922 -15.513 1.00 95.31 216 ASP A O 1
ATOM 1696 N N . PHE A 1 217 ? 15.931 -9.662 -15.089 1.00 93.56 217 PHE A N 1
ATOM 1697 C CA . PHE A 1 217 ? 15.713 -9.248 -16.479 1.00 93.56 217 PHE A CA 1
ATOM 1698 C C . PHE A 1 217 ? 16.842 -8.352 -16.999 1.00 93.56 217 PHE A C 1
ATOM 1700 O O . PHE A 1 217 ? 17.349 -8.600 -18.094 1.00 93.56 217 PHE A O 1
ATOM 1707 N N . ALA A 1 218 ? 17.240 -7.332 -16.236 1.00 91.31 218 ALA A N 1
ATOM 1708 C CA . ALA A 1 218 ? 18.325 -6.432 -16.613 1.00 91.31 218 ALA A CA 1
ATOM 1709 C C . ALA A 1 218 ? 19.659 -7.181 -16.751 1.00 91.31 218 ALA A C 1
ATOM 1711 O O . ALA A 1 218 ? 20.362 -6.976 -17.734 1.00 91.31 218 ALA A O 1
ATOM 1712 N N . ASP A 1 219 ? 19.962 -8.104 -15.839 1.00 90.50 219 ASP A N 1
ATOM 1713 C CA . ASP A 1 219 ? 21.168 -8.934 -15.872 1.00 90.50 219 ASP A CA 1
ATOM 1714 C C . ASP A 1 219 ? 21.187 -9.868 -17.093 1.00 90.50 219 ASP A C 1
ATOM 1716 O O . ASP A 1 219 ? 22.231 -10.065 -17.710 1.00 90.50 219 ASP A O 1
ATOM 1720 N N . ALA A 1 220 ? 20.032 -10.418 -17.486 1.00 89.56 220 ALA A N 1
ATOM 1721 C CA . ALA A 1 220 ? 19.917 -11.277 -18.666 1.00 89.56 220 ALA A CA 1
ATOM 1722 C C . ALA A 1 220 ? 20.035 -10.517 -20.002 1.00 89.56 220 ALA A C 1
ATOM 1724 O O . ALA A 1 220 ? 20.409 -11.117 -21.010 1.00 89.56 220 ALA A O 1
ATOM 1725 N N . HIS A 1 221 ? 19.696 -9.223 -20.019 1.00 83.12 221 HIS A N 1
ATOM 1726 C CA . HIS A 1 221 ? 19.752 -8.358 -21.206 1.00 83.12 221 HIS A CA 1
ATOM 1727 C C . HIS A 1 221 ? 20.947 -7.401 -21.197 1.00 83.12 221 HIS A C 1
ATOM 1729 O O . HIS A 1 221 ? 21.155 -6.668 -22.167 1.00 83.12 221 HIS A O 1
ATOM 1735 N N . ALA A 1 222 ? 21.749 -7.411 -20.131 1.00 77.81 222 ALA A N 1
ATOM 1736 C CA . ALA A 1 222 ? 23.057 -6.793 -20.136 1.00 77.81 222 ALA A CA 1
ATOM 1737 C C . ALA A 1 222 ? 23.878 -7.474 -21.233 1.00 77.81 222 ALA A C 1
ATOM 1739 O O . ALA A 1 222 ? 23.961 -8.705 -21.289 1.00 77.81 222 ALA A O 1
ATOM 1740 N N . ALA A 1 223 ? 24.453 -6.678 -22.137 1.00 56.22 223 ALA A N 1
ATOM 1741 C CA . ALA A 1 223 ? 25.377 -7.215 -23.122 1.00 56.22 223 ALA A CA 1
ATOM 1742 C C . ALA A 1 223 ? 26.437 -8.054 -22.381 1.00 56.22 223 ALA A C 1
ATOM 1744 O O . ALA A 1 223 ? 26.934 -7.601 -21.340 1.00 56.22 223 ALA A O 1
ATOM 1745 N N . PRO A 1 224 ? 26.793 -9.256 -22.877 1.00 51.62 224 PRO A N 1
ATOM 1746 C CA . PRO A 1 224 ? 27.996 -9.926 -22.408 1.00 51.62 224 PRO A CA 1
ATOM 1747 C C . PRO A 1 224 ? 29.138 -8.906 -22.439 1.00 51.62 224 PRO A C 1
ATOM 1749 O O . PRO A 1 224 ? 29.152 -8.092 -23.371 1.00 51.62 224 PRO A O 1
ATOM 1752 N N . PRO A 1 225 ? 30.073 -8.908 -21.469 1.00 44.25 225 PRO A N 1
ATOM 1753 C CA . PRO A 1 225 ? 31.261 -8.076 -21.599 1.00 44.25 225 PRO A CA 1
ATOM 1754 C C . PRO A 1 225 ? 31.829 -8.350 -22.988 1.00 44.25 225 PRO A C 1
ATOM 1756 O O . PRO A 1 225 ? 32.017 -9.520 -23.334 1.00 44.25 225 PRO A O 1
ATOM 1759 N N . GLU A 1 226 ? 31.960 -7.303 -23.808 1.00 37.84 226 GLU A N 1
ATOM 1760 C CA . GLU A 1 226 ? 32.453 -7.426 -25.175 1.00 37.84 226 GLU A CA 1
ATOM 1761 C C . GLU A 1 226 ? 33.723 -8.273 -25.118 1.00 37.84 226 GLU A C 1
ATOM 1763 O O . GLU A 1 226 ? 34.745 -7.849 -24.579 1.00 37.84 226 GLU A O 1
ATOM 1768 N N . THR A 1 227 ? 33.651 -9.512 -25.608 1.00 38.06 227 THR A N 1
ATOM 1769 C CA . THR A 1 227 ? 34.850 -10.303 -25.840 1.00 38.06 227 THR A CA 1
ATOM 1770 C C . THR A 1 227 ? 35.588 -9.554 -26.928 1.00 38.06 227 THR A C 1
ATOM 1772 O O . THR A 1 227 ? 35.211 -9.638 -28.098 1.00 38.06 227 THR A O 1
ATOM 1775 N N . VAL A 1 228 ? 36.582 -8.766 -26.527 1.00 38.28 228 VAL A N 1
ATOM 1776 C CA . VAL A 1 228 ? 37.503 -8.081 -27.424 1.00 38.28 228 VAL A CA 1
ATOM 1777 C C . VAL A 1 228 ? 38.245 -9.166 -28.198 1.00 38.28 228 VAL A C 1
ATOM 1779 O O . VAL A 1 228 ? 39.282 -9.670 -27.783 1.00 38.28 228 VAL A O 1
ATOM 1782 N N . SER A 1 229 ? 37.671 -9.595 -29.318 1.00 43.12 229 SER A N 1
ATOM 1783 C CA . SER A 1 229 ? 38.363 -10.387 -30.318 1.00 43.12 229 SER A CA 1
ATOM 1784 C C . SER A 1 229 ? 39.013 -9.417 -31.298 1.00 43.12 229 SER A C 1
ATOM 1786 O O . SER A 1 229 ? 38.467 -9.138 -32.366 1.00 43.12 229 SER A O 1
ATOM 1788 N N . SER A 1 230 ? 40.180 -8.897 -30.931 1.00 35.59 230 SER A N 1
ATOM 1789 C CA . SER A 1 230 ? 41.158 -8.400 -31.897 1.00 35.59 230 SER A CA 1
ATOM 1790 C C . SER A 1 230 ? 42.417 -9.265 -31.790 1.00 35.59 230 SER A C 1
ATOM 1792 O O . SER A 1 230 ? 42.937 -9.420 -30.684 1.00 35.59 230 SER A O 1
ATOM 1794 N N . PRO A 1 231 ? 42.899 -9.867 -32.892 1.00 49.84 231 PRO A N 1
ATOM 1795 C CA . PRO A 1 231 ? 44.151 -10.610 -32.883 1.00 49.84 231 PRO A CA 1
ATOM 1796 C C . PRO A 1 231 ? 45.318 -9.656 -32.609 1.00 49.84 231 PRO A C 1
ATOM 1798 O O . PRO A 1 231 ? 45.378 -8.577 -33.196 1.00 49.84 231 PRO A O 1
ATOM 1801 N N . ASP A 1 232 ? 46.239 -10.112 -31.765 1.00 42.88 232 ASP A N 1
ATOM 1802 C CA . ASP A 1 232 ? 47.567 -9.544 -31.522 1.00 42.88 232 ASP A CA 1
ATOM 1803 C C . ASP A 1 232 ? 47.625 -8.194 -30.788 1.00 42.88 232 ASP A C 1
ATOM 1805 O O . ASP A 1 232 ? 48.180 -7.221 -31.288 1.00 42.88 232 ASP A O 1
ATOM 1809 N N . GLU A 1 233 ? 47.191 -8.166 -29.528 1.00 37.09 233 GLU A N 1
ATOM 1810 C CA . GLU A 1 233 ? 47.828 -7.298 -28.531 1.00 37.09 233 GLU A CA 1
ATOM 1811 C C . GLU A 1 233 ? 48.129 -8.105 -27.267 1.00 37.09 233 GLU A C 1
ATOM 1813 O O . GLU A 1 233 ? 47.323 -8.909 -26.803 1.00 37.09 233 GLU A O 1
ATOM 1818 N N . ILE A 1 234 ? 49.355 -7.952 -26.767 1.00 45.03 234 ILE A N 1
ATOM 1819 C CA . ILE A 1 234 ? 49.897 -8.670 -25.613 1.00 45.03 234 ILE A CA 1
ATOM 1820 C C . ILE A 1 234 ? 49.018 -8.340 -24.401 1.00 45.03 234 ILE A C 1
ATOM 1822 O O . ILE A 1 234 ? 49.122 -7.254 -23.834 1.00 45.03 234 ILE A O 1
ATOM 1826 N N . VAL A 1 235 ? 48.138 -9.273 -24.031 1.00 42.78 235 VAL A N 1
ATOM 1827 C CA . VAL A 1 235 ? 47.270 -9.157 -22.856 1.00 42.78 235 VAL A CA 1
ATOM 1828 C C . VAL A 1 235 ? 48.148 -9.223 -21.611 1.00 42.78 235 VAL A C 1
ATOM 1830 O O . VAL A 1 235 ? 48.806 -10.230 -21.341 1.00 42.78 235 VAL A O 1
ATOM 1833 N N . ASP A 1 236 ? 48.177 -8.119 -20.870 1.00 49.34 236 ASP A N 1
ATOM 1834 C CA . ASP A 1 236 ? 48.777 -8.038 -19.545 1.00 49.34 236 ASP A CA 1
ATOM 1835 C C . ASP A 1 236 ? 47.989 -8.958 -18.602 1.00 49.34 236 ASP A C 1
ATOM 1837 O O . ASP A 1 236 ? 46.850 -8.667 -18.232 1.00 49.34 236 ASP A O 1
ATOM 1841 N N . ALA A 1 237 ? 48.589 -10.097 -18.244 1.00 48.25 237 ALA A N 1
ATOM 1842 C CA . ALA A 1 237 ? 47.993 -11.124 -17.388 1.00 48.25 237 ALA A CA 1
ATOM 1843 C C . ALA A 1 237 ? 47.501 -10.578 -16.032 1.00 48.25 237 ALA A C 1
ATOM 1845 O O . ALA A 1 237 ? 46.628 -11.178 -15.413 1.00 48.25 237 ALA A O 1
ATOM 1846 N N . ASN A 1 238 ? 48.001 -9.414 -15.600 1.00 52.50 238 ASN A N 1
ATOM 1847 C CA . ASN A 1 238 ? 47.55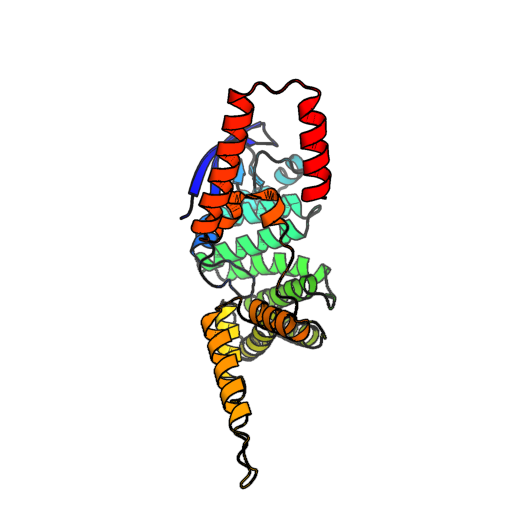0 -8.757 -14.376 1.00 52.50 238 ASN A CA 1
ATOM 1848 C C . ASN A 1 238 ? 46.133 -8.172 -14.491 1.00 52.50 238 ASN A C 1
ATOM 1850 O O . ASN A 1 238 ? 45.437 -8.080 -13.485 1.00 52.50 238 ASN A O 1
ATOM 1854 N N . ALA A 1 239 ? 45.688 -7.759 -15.684 1.00 49.31 239 ALA A N 1
ATOM 1855 C CA . ALA A 1 239 ? 44.381 -7.119 -15.856 1.00 49.31 239 ALA A CA 1
ATOM 1856 C C . ALA A 1 239 ? 43.225 -8.125 -15.751 1.00 49.31 239 ALA A C 1
ATOM 1858 O O . ALA A 1 239 ? 42.183 -7.812 -15.174 1.00 49.31 239 ALA A O 1
ATOM 1859 N N . ASP A 1 240 ? 43.434 -9.339 -16.263 1.00 49.28 240 ASP A N 1
ATOM 1860 C CA . ASP A 1 240 ? 42.460 -10.430 -16.198 1.00 49.28 240 ASP A CA 1
ATOM 1861 C C . ASP A 1 240 ? 42.368 -10.994 -14.767 1.00 49.28 240 ASP A C 1
ATOM 1863 O O . ASP A 1 240 ? 41.279 -11.250 -14.256 1.00 49.28 240 ASP A O 1
ATOM 1867 N N . GLU A 1 241 ? 43.499 -11.074 -14.057 1.00 52.66 241 GLU A N 1
ATOM 1868 C CA . GLU A 1 241 ? 43.551 -11.486 -12.647 1.00 52.66 241 GLU A CA 1
ATOM 1869 C C . GLU A 1 241 ? 42.844 -10.470 -11.725 1.00 52.66 241 GLU A C 1
ATOM 1871 O O . GLU A 1 241 ? 42.033 -10.861 -10.882 1.00 52.66 241 GLU A O 1
ATOM 1876 N N . LEU A 1 242 ? 43.038 -9.164 -11.959 1.00 55.16 242 LEU A N 1
ATOM 1877 C CA . LEU A 1 242 ? 42.316 -8.088 -11.262 1.00 55.16 242 LEU A CA 1
ATOM 1878 C C . LEU A 1 242 ? 40.810 -8.086 -11.565 1.00 55.16 242 LEU A C 1
ATOM 1880 O O . LEU A 1 242 ? 40.009 -7.795 -10.676 1.00 55.16 242 LEU A O 1
ATOM 1884 N N . ALA A 1 243 ? 40.403 -8.395 -12.800 1.00 53.09 243 ALA A N 1
ATOM 1885 C CA . ALA A 1 243 ? 38.993 -8.451 -13.186 1.00 53.09 243 ALA A CA 1
ATOM 1886 C C . ALA A 1 243 ? 38.273 -9.649 -12.547 1.00 53.09 243 ALA A C 1
ATOM 1888 O O . ALA A 1 243 ? 37.158 -9.499 -12.037 1.00 53.09 243 ALA A O 1
ATOM 1889 N N . VAL A 1 244 ? 38.927 -10.813 -12.507 1.00 56.50 244 VAL A N 1
ATOM 1890 C CA . VAL A 1 244 ? 38.419 -12.019 -11.839 1.00 56.50 244 VAL A CA 1
ATOM 1891 C C . VAL A 1 244 ? 38.316 -11.803 -10.324 1.00 56.50 244 VAL A C 1
ATOM 1893 O O . VAL A 1 244 ? 37.274 -12.110 -9.741 1.00 56.50 244 VAL A O 1
ATOM 1896 N N . GLU A 1 245 ? 39.319 -11.183 -9.691 1.00 57.66 245 GLU A N 1
ATOM 1897 C CA . GLU A 1 245 ? 39.285 -10.847 -8.260 1.00 57.66 245 GLU A CA 1
ATOM 1898 C C . GLU A 1 245 ? 38.117 -9.902 -7.924 1.00 57.66 245 GLU A C 1
ATOM 1900 O O . GLU A 1 245 ? 37.383 -10.108 -6.953 1.00 57.66 245 GLU A O 1
ATOM 1905 N N . HIS A 1 246 ? 37.872 -8.894 -8.764 1.00 57.03 246 HIS A N 1
ATOM 1906 C CA . HIS A 1 246 ? 36.809 -7.914 -8.542 1.00 57.03 246 HIS A CA 1
ATOM 1907 C C . HIS A 1 246 ? 35.395 -8.516 -8.650 1.00 57.03 246 HIS A C 1
ATOM 1909 O O . HIS A 1 246 ? 34.476 -8.082 -7.941 1.00 57.03 246 HIS A O 1
ATOM 1915 N N . VAL A 1 247 ? 35.218 -9.514 -9.524 1.00 55.88 247 VAL A N 1
ATOM 1916 C CA . VAL A 1 247 ? 33.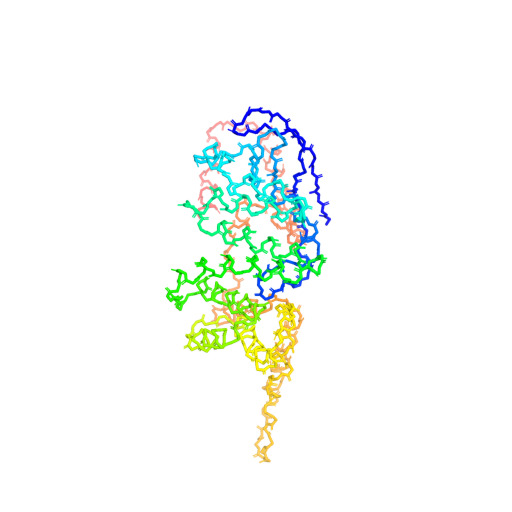964 -10.264 -9.702 1.00 55.88 247 VAL A CA 1
ATOM 1917 C C . VAL A 1 247 ? 33.731 -11.227 -8.534 1.00 55.88 247 VAL A C 1
ATOM 1919 O O . VAL A 1 247 ? 32.620 -11.274 -7.994 1.00 55.88 247 VAL A O 1
ATOM 1922 N N . ASP A 1 248 ? 34.768 -11.930 -8.073 1.00 60.69 248 ASP A N 1
ATOM 1923 C CA . ASP A 1 248 ? 34.668 -12.831 -6.919 1.00 60.69 248 ASP A CA 1
ATOM 1924 C C . ASP A 1 248 ? 34.425 -12.077 -5.602 1.00 60.69 248 ASP A C 1
ATOM 1926 O O . ASP A 1 248 ? 33.618 -12.516 -4.778 1.00 60.69 248 ASP A O 1
ATOM 1930 N N . LEU A 1 249 ? 35.014 -10.890 -5.420 1.00 56.75 249 LEU A N 1
ATOM 1931 C CA . LEU A 1 249 ? 34.749 -10.032 -4.258 1.00 56.75 249 LEU A CA 1
ATOM 1932 C C . LEU A 1 249 ? 33.299 -9.525 -4.225 1.00 56.75 249 LEU A C 1
ATOM 1934 O O . LEU A 1 249 ? 32.684 -9.497 -3.155 1.00 56.75 249 LEU A O 1
ATOM 1938 N N . LYS A 1 250 ? 32.719 -9.178 -5.385 1.00 55.91 250 LYS A N 1
ATOM 1939 C CA . LYS A 1 250 ? 31.299 -8.790 -5.491 1.00 55.91 250 LYS A CA 1
ATOM 1940 C C . LYS A 1 250 ? 30.384 -9.955 -5.106 1.00 55.91 250 LYS A C 1
ATOM 1942 O O . LYS A 1 250 ? 29.406 -9.767 -4.385 1.00 55.91 250 LYS A O 1
ATOM 1947 N N . ARG A 1 251 ? 30.740 -11.171 -5.528 1.00 56.56 251 ARG A N 1
ATOM 1948 C CA . ARG A 1 251 ? 30.006 -12.400 -5.199 1.00 56.56 251 ARG A CA 1
ATOM 1949 C C . ARG A 1 251 ? 30.141 -12.789 -3.724 1.00 56.56 251 ARG A C 1
ATOM 1951 O O . ARG A 1 251 ? 29.169 -13.254 -3.132 1.00 56.56 251 ARG A O 1
ATOM 1958 N N . PHE A 1 252 ? 31.307 -12.562 -3.120 1.00 64.00 252 PHE A N 1
ATOM 1959 C CA . PHE A 1 252 ? 31.568 -12.811 -1.701 1.00 64.00 252 PHE A CA 1
ATOM 1960 C C . PHE A 1 252 ? 30.831 -11.827 -0.776 1.00 64.00 252 PHE A C 1
ATOM 1962 O O . PHE A 1 252 ? 30.338 -12.226 0.279 1.00 64.00 252 PHE A O 1
ATOM 1969 N N . ALA A 1 253 ? 30.724 -10.552 -1.161 1.00 56.94 253 ALA A N 1
ATOM 1970 C CA . ALA A 1 253 ? 30.145 -9.501 -0.322 1.00 56.94 253 ALA A CA 1
ATOM 1971 C C . ALA A 1 253 ? 28.598 -9.437 -0.331 1.00 56.94 253 ALA A C 1
ATOM 1973 O O . ALA A 1 253 ? 28.010 -8.794 0.540 1.00 56.94 253 ALA A O 1
ATOM 1974 N N . GLY A 1 254 ? 27.920 -10.131 -1.253 1.00 62.09 254 GLY A N 1
ATOM 1975 C CA . GLY A 1 254 ? 26.453 -10.220 -1.291 1.00 62.09 254 GLY A CA 1
ATOM 1976 C C . GLY A 1 254 ? 25.750 -8.925 -1.732 1.00 62.09 254 GLY A C 1
ATOM 1977 O O . GLY A 1 254 ? 26.324 -8.114 -2.450 1.00 62.09 254 GLY A O 1
ATOM 1978 N N . ILE A 1 255 ? 24.487 -8.735 -1.319 1.00 53.06 255 ILE A N 1
ATOM 1979 C CA . ILE A 1 255 ? 23.584 -7.650 -1.782 1.00 53.06 255 ILE A CA 1
ATOM 1980 C C . ILE A 1 255 ? 24.135 -6.241 -1.476 1.00 53.06 255 ILE A C 1
ATOM 1982 O O . ILE A 1 255 ? 23.879 -5.308 -2.231 1.00 53.06 255 ILE A O 1
ATOM 1986 N N . ASP A 1 256 ? 24.961 -6.100 -0.437 1.00 51.16 256 ASP A N 1
ATOM 1987 C CA . ASP A 1 256 ? 25.619 -4.837 -0.071 1.00 51.16 256 ASP A CA 1
ATOM 1988 C C . ASP A 1 256 ? 27.020 -4.684 -0.704 1.00 51.16 256 ASP A C 1
ATOM 1990 O O . ASP A 1 256 ? 27.799 -3.807 -0.323 1.00 51.16 256 ASP A O 1
ATOM 1994 N N . GLY A 1 257 ? 27.386 -5.552 -1.653 1.00 56.88 257 GLY A N 1
ATOM 1995 C CA . GLY A 1 257 ? 28.748 -5.673 -2.170 1.00 56.88 257 GLY A CA 1
ATOM 1996 C C . GLY A 1 257 ? 29.296 -4.403 -2.813 1.00 56.88 257 GLY A C 1
ATOM 1997 O O . GLY A 1 257 ? 30.463 -4.083 -2.611 1.00 56.88 257 GLY A O 1
ATOM 1998 N N . GLU A 1 258 ? 28.465 -3.624 -3.509 1.00 59.44 258 GLU A N 1
ATOM 1999 C CA . GLU A 1 258 ? 28.906 -2.365 -4.129 1.00 59.44 258 GLU A CA 1
ATOM 2000 C C . GLU A 1 258 ? 29.325 -1.317 -3.087 1.00 59.44 258 GLU A C 1
ATOM 2002 O O . GLU A 1 258 ? 30.369 -0.683 -3.245 1.00 59.44 258 GLU A O 1
ATOM 2007 N N . TYR A 1 259 ? 28.606 -1.227 -1.961 1.00 64.44 259 TYR A N 1
ATOM 2008 C CA . TYR A 1 259 ? 28.965 -0.346 -0.845 1.00 64.44 259 TYR A CA 1
ATOM 2009 C C . TYR A 1 259 ? 30.323 -0.720 -0.230 1.00 64.44 259 TYR A C 1
ATOM 2011 O O . TYR A 1 259 ? 31.134 0.152 0.099 1.00 64.44 259 TYR A O 1
ATOM 2019 N N . TYR A 1 260 ? 30.594 -2.018 -0.066 1.00 59.53 260 TYR A N 1
ATOM 2020 C CA . TYR A 1 260 ? 31.860 -2.485 0.502 1.00 59.53 260 TYR A CA 1
ATOM 2021 C C . TYR A 1 260 ? 33.028 -2.351 -0.477 1.00 59.53 260 TYR A C 1
ATOM 2023 O O . TYR A 1 260 ? 34.108 -1.937 -0.056 1.00 59.53 260 TYR A O 1
ATOM 2031 N N . LEU A 1 261 ? 32.807 -2.613 -1.768 1.00 68.00 261 LEU A N 1
ATOM 2032 C CA . LEU A 1 261 ? 33.819 -2.471 -2.818 1.00 68.00 261 LEU A CA 1
ATOM 2033 C C . LEU A 1 261 ? 34.273 -1.019 -2.980 1.00 68.00 261 LEU A C 1
ATOM 2035 O O . LEU A 1 261 ? 35.472 -0.748 -3.027 1.00 68.00 261 LEU A O 1
ATOM 2039 N N . GLU A 1 262 ? 33.339 -0.068 -3.012 1.00 70.69 262 GLU A N 1
ATOM 2040 C CA . GLU A 1 262 ? 33.679 1.352 -3.117 1.00 70.69 262 GLU A CA 1
ATOM 2041 C C . GLU A 1 262 ? 34.428 1.845 -1.872 1.00 70.69 262 GLU A C 1
ATOM 2043 O O . GLU A 1 262 ? 35.426 2.563 -1.962 1.00 70.69 262 GLU A O 1
ATOM 2048 N N . LYS A 1 263 ? 34.021 1.369 -0.693 1.00 67.31 263 LYS A N 1
ATOM 2049 C CA . LYS A 1 263 ? 34.712 1.661 0.562 1.00 67.31 263 LYS A CA 1
ATOM 2050 C C . LYS A 1 263 ? 36.125 1.074 0.611 1.00 67.31 263 LYS A C 1
ATOM 2052 O O . LYS A 1 263 ? 37.023 1.725 1.141 1.00 67.31 263 LYS A O 1
ATOM 2057 N N . TRP A 1 264 ? 36.349 -0.127 0.079 1.00 72.00 264 TRP A N 1
ATOM 2058 C CA . TRP A 1 264 ? 37.684 -0.730 0.001 1.00 72.00 264 TRP A CA 1
ATOM 2059 C C . TRP A 1 264 ? 38.592 0.019 -0.972 1.00 72.00 264 TRP A C 1
ATOM 2061 O O . TRP A 1 264 ? 39.712 0.352 -0.587 1.00 72.00 264 TRP A O 1
ATOM 2071 N N . LYS A 1 265 ? 38.076 0.428 -2.139 1.00 71.25 265 LYS A N 1
ATOM 2072 C CA . LYS A 1 265 ? 38.799 1.310 -3.074 1.00 71.25 265 LYS A CA 1
ATOM 2073 C C . LYS A 1 265 ? 39.221 2.621 -2.420 1.00 71.25 265 LYS A C 1
ATOM 2075 O O . LYS A 1 265 ? 40.354 3.066 -2.581 1.00 71.25 265 LYS A O 1
ATOM 2080 N N . GLN A 1 266 ? 38.335 3.226 -1.629 1.00 68.25 266 GLN A N 1
ATOM 2081 C CA . GLN A 1 266 ? 38.666 4.429 -0.864 1.00 68.25 266 GLN A CA 1
ATOM 2082 C C . GLN A 1 266 ? 39.749 4.158 0.195 1.00 68.25 266 GLN A C 1
ATOM 2084 O O . GLN A 1 266 ? 40.647 4.979 0.376 1.00 68.25 266 GLN A O 1
ATOM 2089 N N . ILE A 1 267 ? 39.720 3.014 0.885 1.00 69.25 267 ILE A N 1
ATOM 2090 C CA . ILE A 1 267 ? 40.742 2.648 1.884 1.00 69.25 267 ILE A CA 1
ATOM 2091 C C . ILE A 1 267 ? 42.113 2.425 1.229 1.00 69.25 267 ILE A C 1
ATOM 2093 O O . ILE A 1 267 ? 43.119 2.874 1.784 1.00 69.25 267 ILE A O 1
ATOM 2097 N N . GLU A 1 268 ? 42.160 1.786 0.060 1.00 71.44 268 GLU A N 1
ATOM 2098 C CA . GLU A 1 268 ? 43.387 1.575 -0.717 1.00 71.44 268 GLU A CA 1
ATOM 2099 C C . GLU A 1 268 ? 43.954 2.888 -1.261 1.00 71.44 268 GLU A C 1
ATOM 2101 O O . GLU A 1 268 ? 45.135 3.170 -1.061 1.00 71.44 268 GLU A O 1
ATOM 2106 N N . ALA A 1 269 ? 43.108 3.743 -1.843 1.00 66.88 269 ALA A N 1
ATOM 2107 C CA . ALA A 1 269 ? 43.522 5.034 -2.391 1.00 66.88 269 ALA A CA 1
ATOM 2108 C C . ALA A 1 269 ? 44.023 6.013 -1.315 1.00 66.88 269 ALA A C 1
ATOM 2110 O O . ALA A 1 269 ? 44.940 6.797 -1.556 1.00 66.88 269 ALA A O 1
ATOM 2111 N N . THR A 1 270 ? 43.437 5.977 -0.112 1.00 66.94 270 THR A N 1
ATOM 2112 C CA . THR A 1 270 ? 43.777 6.915 0.974 1.00 66.94 270 THR A CA 1
ATOM 2113 C C . THR A 1 270 ? 44.838 6.356 1.934 1.00 66.94 270 THR A C 1
ATOM 2115 O O . THR A 1 270 ? 45.340 7.086 2.791 1.00 66.94 270 THR A O 1
ATOM 2118 N N . GLY A 1 271 ? 45.138 5.051 1.869 1.00 65.75 271 GLY A N 1
ATOM 2119 C CA . GLY A 1 271 ? 46.082 4.334 2.743 1.00 65.75 271 GLY A CA 1
ATOM 2120 C C . GLY A 1 271 ? 45.697 4.274 4.232 1.00 65.75 271 GLY A C 1
ATOM 2121 O O . GLY A 1 271 ? 46.376 3.634 5.039 1.00 65.75 271 GLY A O 1
ATOM 2122 N N . LYS A 1 272 ? 44.604 4.930 4.636 1.00 58.41 272 LYS A N 1
ATOM 2123 C CA . LYS A 1 272 ? 44.142 5.015 6.026 1.00 58.41 272 LYS A CA 1
ATOM 2124 C C . LYS A 1 272 ? 43.180 3.869 6.334 1.00 58.41 272 LYS A C 1
ATOM 2126 O O . LYS A 1 272 ? 41.986 3.950 6.078 1.00 58.41 272 LYS A O 1
ATOM 2131 N N . LYS A 1 273 ? 43.704 2.819 6.971 1.00 58.66 273 LYS A N 1
ATOM 2132 C CA . LYS A 1 273 ? 42.946 1.622 7.395 1.00 58.66 273 LYS A CA 1
ATOM 2133 C C . LYS A 1 273 ? 42.024 1.843 8.607 1.00 58.66 273 LYS A C 1
ATOM 2135 O O . LYS A 1 273 ? 41.352 0.913 9.044 1.00 58.66 273 LYS A O 1
ATOM 2140 N N . ILE A 1 274 ? 42.006 3.049 9.179 1.00 58.12 274 ILE A N 1
ATOM 2141 C CA . ILE A 1 274 ? 41.258 3.373 10.399 1.00 58.12 274 ILE A CA 1
ATOM 2142 C C . ILE A 1 274 ? 40.107 4.309 10.038 1.00 58.12 274 ILE A C 1
ATOM 2144 O O . ILE A 1 274 ? 40.320 5.475 9.716 1.00 58.12 274 ILE A O 1
ATOM 2148 N N . THR A 1 275 ? 38.882 3.794 10.120 1.00 62.06 275 THR A N 1
ATOM 2149 C CA . THR A 1 275 ? 37.651 4.575 9.945 1.00 62.06 275 THR A CA 1
ATOM 2150 C C . THR A 1 275 ? 36.960 4.761 11.289 1.00 62.06 275 THR A C 1
ATOM 2152 O O . THR A 1 275 ? 36.799 3.790 12.032 1.00 62.06 275 THR A O 1
ATOM 2155 N N . TRP A 1 276 ? 36.513 5.980 11.591 1.00 66.69 276 TRP A N 1
ATOM 2156 C CA . TRP A 1 276 ? 35.754 6.264 12.808 1.00 66.69 276 TRP A CA 1
ATOM 2157 C C . TRP A 1 276 ? 34.382 5.586 12.774 1.00 66.69 276 TRP A C 1
ATOM 2159 O O . TRP A 1 276 ? 33.688 5.611 11.757 1.00 66.69 276 TRP A O 1
ATOM 2169 N N . ASN A 1 277 ? 33.982 4.982 13.891 1.00 71.75 277 ASN A N 1
ATOM 2170 C CA . ASN A 1 277 ? 32.680 4.347 14.026 1.00 71.75 277 ASN A CA 1
ATOM 2171 C C . ASN A 1 277 ? 31.982 4.844 15.293 1.00 71.75 277 ASN A C 1
ATOM 2173 O O . ASN A 1 277 ? 32.341 4.457 16.404 1.00 71.75 277 ASN A O 1
ATOM 2177 N N . TRP A 1 278 ? 30.948 5.664 15.107 1.00 71.56 278 TRP A N 1
ATOM 2178 C CA . TRP A 1 278 ? 30.163 6.242 16.197 1.00 71.56 278 TRP A CA 1
ATOM 2179 C C . TRP A 1 278 ? 29.536 5.194 17.114 1.00 71.56 278 TRP A C 1
ATOM 2181 O O . TRP A 1 278 ? 29.493 5.375 18.327 1.00 71.56 278 TRP A O 1
ATOM 2191 N N . ALA A 1 279 ? 29.100 4.064 16.567 1.00 70.25 279 ALA A N 1
ATOM 2192 C CA . ALA A 1 279 ? 28.489 3.024 17.375 1.00 70.25 279 ALA A CA 1
ATOM 2193 C C . ALA A 1 279 ? 29.524 2.268 18.228 1.00 70.25 279 ALA A C 1
ATOM 2195 O O . ALA A 1 279 ? 29.215 1.885 19.352 1.00 70.25 279 ALA A O 1
ATOM 2196 N N . ALA A 1 280 ? 30.774 2.140 17.766 1.00 71.12 280 ALA A N 1
ATOM 2197 C CA . ALA A 1 280 ? 31.863 1.618 18.597 1.00 71.12 280 ALA A CA 1
ATOM 2198 C C . ALA A 1 280 ? 32.183 2.539 19.790 1.00 71.12 280 ALA A C 1
ATOM 2200 O O . ALA A 1 280 ? 32.518 2.050 20.867 1.00 71.12 280 ALA A O 1
ATOM 2201 N N . PHE A 1 281 ? 32.045 3.857 19.608 1.00 75.50 281 PHE A N 1
ATOM 2202 C CA . PHE A 1 281 ? 32.248 4.848 20.666 1.00 75.50 281 PHE A CA 1
ATOM 2203 C C . PHE A 1 281 ? 31.147 4.780 21.737 1.00 75.50 281 PHE A C 1
ATOM 2205 O O . PHE A 1 281 ? 31.449 4.664 22.923 1.00 75.50 281 PHE A O 1
ATOM 2212 N N . PHE A 1 282 ? 29.871 4.780 21.333 1.00 74.19 282 PHE A N 1
ATOM 2213 C CA . PHE A 1 282 ? 28.746 4.798 22.279 1.00 74.19 282 PHE A CA 1
ATOM 2214 C C . PHE A 1 282 ? 28.407 3.430 22.889 1.00 74.19 282 PHE A C 1
ATOM 2216 O O . PHE A 1 282 ? 27.859 3.379 23.988 1.00 74.19 282 PHE A O 1
ATOM 2223 N N . PHE A 1 283 ? 28.748 2.322 22.220 1.00 72.44 283 PHE A N 1
ATOM 2224 C CA . PHE A 1 283 ? 28.341 0.971 22.631 1.00 72.44 283 PHE A CA 1
ATOM 2225 C C . PHE A 1 283 ? 29.514 0.031 22.960 1.00 72.44 283 PHE A C 1
ATOM 2227 O O . PHE A 1 283 ? 29.384 -1.180 22.810 1.00 72.44 283 PHE A O 1
ATOM 2234 N N . HIS A 1 284 ? 30.638 0.583 23.433 1.00 76.12 284 HIS A N 1
ATOM 2235 C CA . HIS A 1 284 ? 31.842 -0.081 23.973 1.00 76.12 284 HIS A CA 1
ATOM 2236 C C . HIS A 1 284 ? 31.995 -1.595 23.664 1.00 76.12 284 HIS A C 1
ATOM 2238 O O . HIS A 1 284 ? 32.102 -1.983 22.502 1.00 76.12 284 HIS A O 1
ATOM 2244 N N . PHE A 1 285 ? 32.017 -2.484 24.669 1.00 82.75 285 PHE A N 1
ATOM 2245 C CA . PHE A 1 285 ? 32.232 -3.926 24.459 1.00 82.75 285 PHE A CA 1
ATOM 2246 C C . PHE A 1 285 ? 31.040 -4.635 23.783 1.00 82.75 285 PHE A C 1
ATOM 2248 O O . PHE A 1 285 ? 31.230 -5.656 23.119 1.00 82.75 285 PHE A O 1
ATOM 2255 N N . MET A 1 286 ? 29.823 -4.087 23.902 1.00 81.50 286 MET A N 1
ATOM 2256 C CA . MET A 1 286 ? 28.611 -4.643 23.282 1.00 81.50 286 MET A CA 1
ATOM 2257 C C . MET A 1 286 ? 28.665 -4.556 21.749 1.00 81.50 286 MET A C 1
ATOM 2259 O O . MET A 1 286 ? 28.234 -5.483 21.064 1.00 81.50 286 MET A O 1
ATOM 2263 N N . TRP A 1 287 ? 29.267 -3.495 21.204 1.00 83.88 287 TRP A N 1
ATOM 2264 C CA . TRP A 1 287 ? 29.488 -3.315 19.770 1.00 83.88 287 TRP A CA 1
ATOM 2265 C C . TRP A 1 287 ? 30.385 -4.407 19.175 1.00 83.88 287 TRP A C 1
ATOM 2267 O O . TRP A 1 287 ? 30.070 -4.992 18.135 1.00 83.88 287 TRP A O 1
ATOM 2277 N N . PHE A 1 288 ? 31.489 -4.727 19.857 1.00 84.19 288 PHE A N 1
ATOM 2278 C CA . PHE A 1 288 ? 32.399 -5.792 19.431 1.00 84.19 288 PHE A CA 1
ATOM 2279 C C . PHE A 1 288 ? 31.742 -7.174 19.522 1.00 84.19 288 PHE A C 1
ATOM 2281 O O . PHE A 1 288 ? 31.925 -7.992 18.621 1.00 84.19 288 PHE A O 1
ATOM 2288 N N . ALA A 1 289 ? 30.927 -7.422 20.553 1.00 83.38 289 ALA A N 1
ATOM 2289 C CA . ALA A 1 289 ? 30.173 -8.668 20.681 1.00 83.38 289 ALA A CA 1
ATOM 2290 C C . ALA A 1 289 ? 29.151 -8.844 19.543 1.00 83.38 289 ALA A C 1
ATOM 2292 O O . ALA A 1 289 ? 29.068 -9.921 18.952 1.00 83.38 289 ALA A O 1
ATOM 2293 N N . TYR A 1 290 ? 28.432 -7.776 19.182 1.00 82.06 290 TYR A N 1
ATOM 2294 C CA . TYR A 1 290 ? 27.494 -7.772 18.056 1.00 82.06 290 TYR A CA 1
ATOM 2295 C C . TYR A 1 290 ? 28.183 -8.102 16.721 1.00 82.06 290 TYR A C 1
ATOM 2297 O O . TYR A 1 290 ? 27.695 -8.934 15.958 1.00 82.06 290 TYR A O 1
ATOM 2305 N N . ARG A 1 291 ? 29.372 -7.535 16.465 1.00 79.94 291 ARG A N 1
ATOM 2306 C CA . ARG A 1 291 ? 30.185 -7.836 15.269 1.00 79.94 291 ARG A CA 1
ATOM 2307 C C . ARG A 1 291 ? 30.969 -9.152 15.344 1.00 79.94 291 ARG A C 1
ATOM 2309 O O . ARG A 1 291 ? 31.852 -9.381 14.522 1.00 79.94 291 ARG A O 1
ATOM 2316 N N . LYS A 1 292 ? 30.647 -10.024 16.305 1.00 80.81 292 LYS A N 1
ATOM 2317 C CA . LYS A 1 292 ? 31.280 -11.337 16.523 1.00 80.81 292 LYS A CA 1
ATOM 2318 C C . LYS A 1 292 ? 32.784 -11.277 16.824 1.00 80.81 292 LYS A C 1
ATOM 2320 O O . LYS A 1 292 ? 33.486 -12.280 16.735 1.00 80.81 292 LYS A O 1
ATOM 2325 N N . MET A 1 293 ? 33.289 -10.117 17.240 1.00 84.25 293 MET A N 1
ATOM 2326 C CA . MET A 1 293 ? 34.680 -9.908 17.649 1.00 84.25 293 MET A CA 1
ATOM 2327 C C . MET A 1 293 ? 34.844 -10.219 19.143 1.00 84.25 293 MET A C 1
ATOM 2329 O O . MET A 1 293 ? 35.210 -9.358 19.946 1.00 84.25 293 MET A O 1
ATOM 2333 N N . TYR A 1 294 ? 34.540 -11.462 19.527 1.00 86.62 294 TYR A N 1
ATOM 2334 C CA . TYR A 1 294 ? 34.381 -11.848 20.932 1.00 86.62 294 TYR A CA 1
ATOM 2335 C C . TYR A 1 294 ? 35.653 -11.672 21.762 1.00 86.62 294 TYR A C 1
ATOM 2337 O O . TYR A 1 294 ? 35.571 -11.243 22.907 1.00 86.62 294 TYR A O 1
ATOM 2345 N N . TYR A 1 295 ? 36.830 -11.909 21.176 1.00 86.75 295 TYR A N 1
ATOM 2346 C CA . TYR A 1 295 ? 38.111 -11.723 21.864 1.00 86.75 295 TYR A CA 1
ATOM 2347 C C . TYR A 1 295 ? 38.278 -10.294 22.414 1.00 86.75 295 TYR A C 1
ATOM 2349 O O . TYR A 1 295 ? 38.510 -10.103 23.607 1.00 86.75 295 TYR A O 1
ATOM 2357 N N . TYR A 1 296 ? 38.066 -9.280 21.570 1.00 86.19 296 TYR A N 1
ATOM 2358 C CA . TYR A 1 296 ? 38.142 -7.872 21.974 1.00 86.19 296 TYR A CA 1
ATOM 2359 C C . TYR A 1 296 ? 37.006 -7.482 22.922 1.00 86.19 296 TYR A C 1
ATOM 2361 O O . TYR A 1 296 ? 37.227 -6.725 23.868 1.00 86.19 296 TYR A O 1
ATOM 2369 N N . ALA A 1 297 ? 35.805 -8.032 22.711 1.00 87.06 297 ALA A N 1
ATOM 2370 C CA . ALA A 1 297 ? 34.671 -7.809 23.602 1.00 87.06 297 ALA A CA 1
ATOM 2371 C C . ALA A 1 297 ? 34.972 -8.287 25.034 1.00 87.06 297 ALA A C 1
ATOM 2373 O O . ALA A 1 297 ? 34.721 -7.548 25.984 1.00 87.06 297 ALA A O 1
ATOM 2374 N N . TYR A 1 298 ? 35.565 -9.476 25.196 1.00 89.44 298 TYR A N 1
ATOM 2375 C CA . TYR A 1 298 ? 35.932 -10.011 26.509 1.00 89.44 298 TYR A CA 1
ATOM 2376 C C . TYR A 1 298 ? 37.041 -9.206 27.187 1.00 89.44 298 TYR A C 1
ATOM 2378 O O . TYR A 1 298 ? 36.942 -8.952 28.385 1.00 89.44 298 TYR A O 1
ATOM 2386 N N . ILE A 1 299 ? 38.058 -8.755 26.443 1.00 90.38 299 ILE A N 1
ATOM 2387 C CA . ILE A 1 299 ? 39.125 -7.908 27.002 1.00 90.38 299 ILE A CA 1
ATOM 2388 C C . ILE A 1 299 ? 38.543 -6.596 27.541 1.00 90.38 299 ILE A C 1
ATOM 2390 O O . ILE A 1 299 ? 38.801 -6.234 28.687 1.00 90.38 299 ILE A O 1
ATOM 2394 N N . LEU A 1 300 ? 37.726 -5.899 26.747 1.00 86.62 300 LEU A N 1
ATOM 2395 C CA . LEU A 1 300 ? 37.139 -4.617 27.147 1.00 86.62 300 LEU A CA 1
ATOM 2396 C C . LEU A 1 300 ? 36.137 -4.772 28.298 1.00 86.62 300 LEU A C 1
ATOM 2398 O O . LEU A 1 300 ? 36.150 -3.972 29.233 1.00 86.62 300 LEU A O 1
ATOM 2402 N N . ALA A 1 301 ? 35.311 -5.823 28.276 1.00 87.69 301 ALA A N 1
ATOM 2403 C CA . ALA A 1 301 ? 34.413 -6.144 29.382 1.00 87.69 301 ALA A CA 1
ATOM 2404 C C . ALA A 1 301 ? 35.195 -6.471 30.666 1.00 87.69 301 ALA A C 1
ATOM 2406 O O . ALA A 1 301 ? 34.847 -5.989 31.742 1.00 87.69 301 ALA A O 1
ATOM 2407 N N . GLY A 1 302 ? 36.289 -7.228 30.555 1.00 88.69 302 GLY A N 1
ATOM 2408 C CA . GLY A 1 302 ? 37.181 -7.542 31.669 1.00 88.69 302 GLY A CA 1
ATOM 2409 C C . GLY A 1 302 ? 37.829 -6.294 32.268 1.00 88.69 302 GLY A C 1
ATOM 2410 O O . GLY A 1 302 ? 37.764 -6.095 33.478 1.00 88.69 302 GLY A O 1
ATOM 2411 N N . LEU A 1 303 ? 38.380 -5.404 31.437 1.00 87.62 303 LEU A N 1
ATOM 2412 C CA . LEU A 1 303 ? 38.948 -4.126 31.887 1.00 87.62 303 LEU A CA 1
ATOM 2413 C C . LEU A 1 303 ? 37.899 -3.237 32.566 1.00 87.62 303 LEU A C 1
ATOM 2415 O O . LEU A 1 303 ? 38.190 -2.617 33.590 1.00 87.62 303 LEU A O 1
ATOM 2419 N N . PHE A 1 304 ? 36.671 -3.207 32.043 1.00 85.81 304 PHE A N 1
ATOM 2420 C CA . PHE A 1 304 ? 35.557 -2.485 32.656 1.00 85.81 304 PHE A CA 1
ATOM 2421 C C . PHE A 1 304 ? 35.207 -3.042 34.044 1.00 85.81 304 PHE A C 1
ATOM 2423 O O . PHE A 1 304 ? 35.068 -2.274 34.998 1.00 85.81 304 PHE A O 1
ATOM 2430 N N . LEU A 1 305 ? 35.129 -4.367 34.187 1.00 85.31 305 LEU A N 1
ATOM 2431 C CA . LEU A 1 305 ? 34.832 -5.030 35.460 1.00 85.31 305 LEU A CA 1
ATOM 2432 C C . LEU A 1 305 ? 35.971 -4.897 36.476 1.00 85.31 305 LEU A C 1
ATOM 2434 O O . LEU A 1 305 ? 35.710 -4.672 37.657 1.00 85.31 305 LEU A O 1
ATOM 2438 N N . ILE A 1 306 ? 37.229 -4.966 36.035 1.00 86.25 306 ILE A N 1
ATOM 2439 C CA . ILE A 1 306 ? 38.400 -4.706 36.883 1.00 86.25 306 ILE A CA 1
ATOM 2440 C C . ILE A 1 306 ? 38.381 -3.251 37.359 1.00 86.25 306 ILE A C 1
ATOM 2442 O O . ILE A 1 306 ? 38.539 -3.003 38.551 1.00 86.25 306 ILE A O 1
ATOM 2446 N N . ARG A 1 307 ? 38.106 -2.283 36.472 1.00 80.25 307 ARG A N 1
ATOM 2447 C CA . ARG A 1 307 ? 37.948 -0.863 36.837 1.00 80.25 307 ARG A CA 1
ATOM 2448 C C . ARG A 1 307 ? 36.826 -0.663 37.857 1.00 80.25 307 ARG A C 1
ATOM 2450 O O . ARG A 1 307 ? 37.001 0.103 38.803 1.00 80.25 307 ARG A O 1
ATOM 2457 N N . LEU A 1 308 ? 35.692 -1.341 37.680 1.00 79.38 308 LEU A N 1
ATOM 2458 C CA . LEU A 1 308 ? 34.564 -1.291 38.612 1.00 79.38 308 LEU A CA 1
ATOM 2459 C C . LEU A 1 308 ? 34.942 -1.877 39.981 1.00 79.38 308 LEU A C 1
ATOM 2461 O O . LEU A 1 308 ? 34.669 -1.259 41.006 1.00 79.38 308 LEU A O 1
ATOM 2465 N N . SER A 1 309 ? 35.633 -3.016 39.985 1.00 78.75 309 SER A N 1
ATOM 2466 C CA . SER A 1 309 ? 36.077 -3.706 41.201 1.00 78.75 309 SER A CA 1
ATOM 2467 C C . SER A 1 309 ? 37.129 -2.893 41.957 1.00 78.75 309 SER A C 1
ATOM 2469 O O . SER A 1 309 ? 37.000 -2.696 43.157 1.00 78.75 309 SER A O 1
ATOM 2471 N N . LEU A 1 310 ? 38.114 -2.316 41.259 1.00 78.69 310 LEU A N 1
ATOM 2472 C CA . LEU A 1 310 ? 39.124 -1.431 41.852 1.00 78.69 310 LEU A CA 1
ATOM 2473 C C . LEU A 1 310 ? 38.501 -0.162 42.446 1.00 78.69 310 LEU A C 1
ATOM 2475 O O . LEU A 1 310 ? 38.900 0.261 43.527 1.00 78.69 310 LEU A O 1
ATOM 2479 N N . LYS A 1 311 ? 37.496 0.431 41.785 1.00 67.44 311 LYS A N 1
ATOM 2480 C CA . LYS A 1 311 ? 36.741 1.556 42.362 1.00 67.44 311 LYS A CA 1
ATOM 2481 C C . LYS A 1 311 ? 35.992 1.163 43.633 1.00 67.44 311 LYS A C 1
ATOM 2483 O O . LYS A 1 311 ? 35.929 1.967 44.553 1.00 67.44 311 LYS A O 1
ATOM 2488 N N . PHE A 1 312 ? 35.436 -0.044 43.667 1.00 70.81 312 PHE A N 1
ATOM 2489 C CA . PHE A 1 312 ? 34.672 -0.551 44.802 1.00 70.81 312 PHE A CA 1
ATOM 2490 C C . PHE A 1 312 ? 35.566 -0.945 45.991 1.00 70.81 312 PHE A C 1
ATOM 2492 O O . PHE A 1 312 ? 35.196 -0.714 47.134 1.00 70.81 312 PHE A O 1
ATOM 2499 N N . GLN A 1 313 ? 36.756 -1.502 45.739 1.00 72.25 313 GLN A N 1
ATOM 2500 C CA . GLN A 1 313 ? 37.666 -1.980 46.789 1.00 72.25 313 GLN A CA 1
ATOM 2501 C C . GLN A 1 313 ? 38.565 -0.903 47.405 1.00 72.25 313 GLN A C 1
ATOM 2503 O O . GLN A 1 313 ? 39.053 -1.110 48.513 1.00 72.25 313 GLN A O 1
ATOM 2508 N N . PHE A 1 314 ? 38.803 0.218 46.717 1.00 69.50 314 PHE A N 1
ATOM 2509 C CA . PHE A 1 314 ? 39.750 1.247 47.170 1.00 69.50 314 PHE A CA 1
ATOM 2510 C C . PHE A 1 314 ? 39.115 2.570 47.624 1.00 69.50 314 PHE A C 1
ATOM 2512 O O . PHE A 1 314 ? 39.870 3.494 47.911 1.00 69.50 314 PHE A O 1
ATOM 2519 N N . ASP A 1 315 ? 37.779 2.661 47.689 1.00 64.00 315 ASP A N 1
ATOM 2520 C CA . ASP A 1 315 ? 36.984 3.796 48.210 1.00 64.00 315 ASP A CA 1
ATOM 2521 C C . ASP A 1 315 ? 37.675 5.164 48.026 1.00 64.00 315 ASP A C 1
ATOM 2523 O O . ASP A 1 315 ? 38.004 5.892 48.966 1.00 64.00 315 ASP A O 1
ATOM 2527 N N . LEU A 1 316 ? 38.034 5.450 46.767 1.00 58.19 316 LEU A N 1
ATOM 2528 C CA . LEU A 1 316 ? 38.931 6.551 46.434 1.00 58.19 316 LEU A CA 1
ATOM 2529 C C . LEU A 1 316 ? 38.261 7.886 46.795 1.00 58.19 316 LEU A C 1
ATOM 2531 O O . LEU A 1 316 ? 37.191 8.186 46.254 1.00 58.19 316 LEU A O 1
ATOM 2535 N N . PRO A 1 317 ? 38.890 8.718 47.650 1.00 62.34 317 PRO A N 1
ATOM 2536 C CA . PRO A 1 317 ? 38.334 10.001 48.049 1.00 62.34 317 PRO A CA 1
ATOM 2537 C C . PRO A 1 317 ? 37.994 10.869 46.836 1.00 62.34 317 PRO A C 1
ATOM 2539 O O . PRO A 1 317 ? 38.709 10.872 45.832 1.00 62.34 317 PRO A O 1
ATOM 2542 N N . TRP A 1 318 ? 36.936 11.668 46.955 1.00 58.72 318 TRP A N 1
ATOM 2543 C CA . TRP A 1 318 ? 36.371 12.501 45.884 1.00 58.72 318 TRP A CA 1
ATOM 2544 C C . TRP A 1 318 ? 37.385 13.413 45.147 1.00 58.72 318 TRP A C 1
ATOM 2546 O O . TRP A 1 318 ? 37.154 13.800 43.998 1.00 58.72 318 TRP A O 1
ATOM 2556 N N . PHE A 1 319 ? 38.537 13.734 45.748 1.00 57.44 319 PHE A N 1
ATOM 2557 C CA . PHE A 1 319 ? 39.603 14.496 45.087 1.00 57.44 319 PHE A CA 1
ATOM 2558 C C . PHE A 1 319 ? 40.479 13.638 44.150 1.00 57.44 319 PHE A C 1
ATOM 2560 O O . PHE A 1 319 ? 40.922 14.122 43.110 1.00 57.44 319 PHE A O 1
ATOM 2567 N N . ALA A 1 320 ? 40.664 12.344 44.434 1.00 57.34 320 ALA A N 1
ATOM 2568 C CA . ALA A 1 320 ? 41.373 11.413 43.552 1.00 57.34 320 ALA A CA 1
ATOM 2569 C C . ALA A 1 320 ? 40.552 11.082 42.291 1.00 57.34 320 ALA A C 1
ATOM 2571 O O . ALA A 1 320 ? 41.112 10.891 41.209 1.00 57.34 320 ALA A O 1
ATOM 2572 N N . SER A 1 321 ? 39.216 11.128 42.380 1.00 58.81 321 SER A N 1
ATOM 2573 C CA . SER A 1 321 ? 38.347 11.041 41.199 1.00 58.81 321 SER A CA 1
ATOM 2574 C C . SER A 1 321 ? 38.505 12.212 40.224 1.00 58.81 321 SER A C 1
ATOM 2576 O O . SER A 1 321 ? 38.154 12.062 39.056 1.00 58.81 321 SER A O 1
ATOM 2578 N N . TYR A 1 322 ? 39.067 13.348 40.651 1.00 57.12 322 TYR A N 1
ATOM 2579 C CA . TYR A 1 322 ? 39.331 14.485 39.765 1.00 57.12 322 TYR A CA 1
ATOM 2580 C C . TYR A 1 322 ? 40.534 14.229 38.846 1.00 57.12 322 TYR A C 1
ATOM 2582 O O . TYR A 1 322 ? 40.471 14.535 37.659 1.00 57.12 322 TYR A O 1
ATOM 2590 N N . LEU A 1 323 ? 41.589 13.581 39.356 1.00 58.06 323 LEU A N 1
ATOM 2591 C CA . LEU A 1 323 ? 42.764 13.195 38.562 1.00 58.06 323 LEU A CA 1
ATOM 2592 C C . LEU A 1 323 ? 42.442 12.075 37.566 1.00 58.06 323 LEU A C 1
ATOM 2594 O O . LEU A 1 323 ? 42.894 12.125 36.427 1.00 58.06 323 LEU A O 1
ATOM 2598 N N . VAL A 1 324 ? 41.597 11.115 37.957 1.00 59.97 324 VAL A N 1
ATOM 2599 C CA . VAL A 1 324 ? 41.098 10.070 37.044 1.00 59.97 324 VAL A CA 1
ATOM 2600 C C . VAL A 1 324 ? 40.205 10.670 35.953 1.00 59.97 324 VAL A C 1
ATOM 2602 O O . VAL A 1 324 ? 40.328 10.286 34.796 1.00 59.97 324 VAL A O 1
ATOM 2605 N N . ARG A 1 325 ? 39.365 11.666 36.276 1.00 59.44 325 ARG A N 1
ATOM 2606 C CA . ARG A 1 325 ? 38.570 12.402 35.274 1.00 59.44 325 ARG A CA 1
ATOM 2607 C C . ARG A 1 325 ? 39.430 13.256 34.338 1.00 59.44 325 ARG A C 1
ATOM 2609 O O . ARG A 1 325 ? 39.088 13.379 33.169 1.00 59.44 325 ARG A O 1
ATOM 2616 N N . TYR A 1 326 ? 40.534 13.818 34.831 1.00 60.59 326 TYR A N 1
ATOM 2617 C CA . TYR A 1 326 ? 41.491 14.572 34.015 1.00 60.59 326 TYR A CA 1
ATOM 2618 C C . TYR A 1 326 ? 42.261 13.653 33.053 1.00 60.59 326 TYR A C 1
ATOM 2620 O O . TYR A 1 326 ? 42.439 13.990 31.886 1.00 60.59 326 TYR A O 1
ATOM 2628 N N . PHE A 1 327 ? 42.636 12.453 33.509 1.00 59.25 327 PHE A N 1
ATOM 2629 C CA . PHE A 1 327 ? 43.212 11.410 32.654 1.00 59.25 327 PHE A CA 1
ATOM 2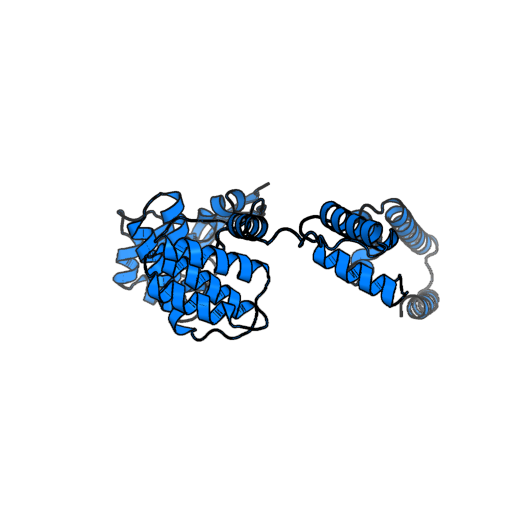630 C C . PHE A 1 327 ? 42.206 10.877 31.620 1.00 59.25 327 PHE A C 1
ATOM 2632 O O . PHE A 1 327 ? 42.570 10.699 30.461 1.00 59.25 327 PHE A O 1
ATOM 2639 N N . ASP A 1 328 ? 40.940 10.676 32.007 1.00 56.53 328 ASP A N 1
ATOM 2640 C CA . ASP A 1 328 ? 39.869 10.260 31.091 1.00 56.53 328 ASP A CA 1
ATOM 2641 C C . ASP A 1 328 ? 39.575 11.354 30.027 1.00 56.53 328 ASP A C 1
ATOM 2643 O O . ASP A 1 328 ? 39.296 11.011 28.883 1.00 56.53 328 ASP A O 1
ATOM 2647 N N . TRP A 1 329 ? 39.699 12.655 30.344 1.00 58.34 329 TRP A N 1
ATOM 2648 C CA . TRP A 1 329 ? 39.555 13.757 29.367 1.00 58.34 329 TRP A CA 1
ATOM 2649 C C . TRP A 1 329 ? 40.696 13.809 28.337 1.00 58.34 329 TRP A C 1
ATOM 2651 O O . TRP A 1 329 ? 40.463 14.165 27.190 1.00 58.34 329 TRP A O 1
ATOM 2661 N N . ILE A 1 330 ? 41.916 13.418 28.722 1.00 60.12 330 ILE A N 1
ATOM 2662 C CA . ILE A 1 330 ? 43.084 13.369 27.822 1.00 60.12 330 ILE A CA 1
ATOM 2663 C C . ILE A 1 330 ? 43.090 12.098 26.953 1.00 60.12 330 ILE A C 1
ATOM 2665 O O . ILE A 1 330 ? 43.609 12.121 25.842 1.00 60.12 330 ILE A O 1
ATOM 2669 N N . LEU A 1 331 ? 42.535 10.983 27.442 1.00 50.16 331 LEU A N 1
ATOM 2670 C CA . LEU A 1 331 ? 42.513 9.698 26.722 1.00 50.16 331 LEU A CA 1
ATOM 2671 C C . LEU A 1 331 ? 41.269 9.480 25.846 1.00 50.16 331 LEU A C 1
ATOM 2673 O O . LEU A 1 331 ? 41.314 8.639 24.950 1.00 50.16 331 LEU A O 1
ATOM 2677 N N . LEU A 1 332 ? 40.160 10.176 26.120 1.00 52.12 332 LEU A N 1
ATOM 2678 C CA . LEU A 1 332 ? 38.877 10.019 25.414 1.00 52.12 332 LEU A CA 1
ATOM 2679 C C . LEU A 1 332 ? 38.340 11.333 24.811 1.00 52.12 332 LEU A C 1
ATOM 2681 O O . LEU A 1 332 ? 37.194 11.353 24.357 1.00 52.12 332 LEU A O 1
ATOM 2685 N N . GLY A 1 333 ? 39.141 12.404 24.836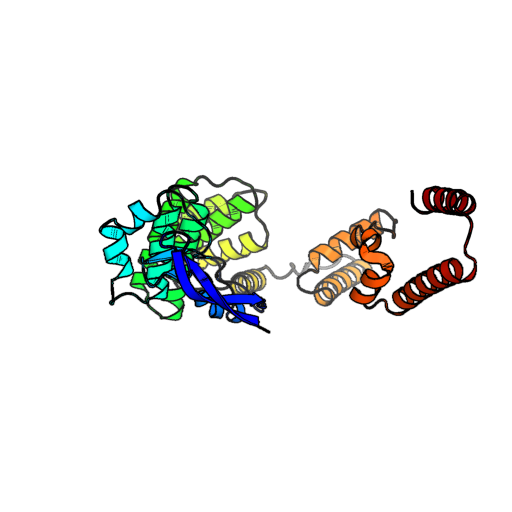 1.00 44.00 333 GLY A N 1
ATOM 2686 C CA . GLY A 1 333 ? 38.914 13.651 24.098 1.00 44.00 333 GLY A CA 1
ATOM 2687 C C . GLY A 1 333 ? 39.490 13.590 22.693 1.00 44.00 333 GLY A C 1
ATOM 2688 O O . GLY A 1 333 ? 40.668 13.185 22.572 1.00 44.00 333 GLY A O 1
#

Sequence (333 aa):
MTTVDQQSIPCAVCGEESRHQILLSSNQLGSPDLDLRPAKMLRSTMGMWVQCCPSCGYCNQMIATPIPNAKEIIARDNYQKTLNDEALPELVRHFRCYAMLVIEMDLEKARLAHMYAAWVCDDQNLTELARECRGSAIAILETWQPFKDKQDEIVKGAVLVDLLRRSSRFAEAQELCGQLLAYQNVPPTVISGLTFQQELINRSDTAAYTIKEAQDFADAHAAPPETVSSPDEIVDANADELAVEHVDLKRFAGIDGEYYLEKWKQIEATGKKITWNWAAFFFHFMWFAYRKMYYYAYILAGLFLIRLSLKFQFDLPWFASYLVRYFDWILLG

Secondary structure (DSSP, 8-state):
--EEEEEEEE-TTT--EEEEEEEEE----SPPBTT-PPPHHHHTTGGGS-EE-TTT--EESSTTS--TTHHHHHTSHHHHHHHT-TTS-HHHHHHHHHHHHHTTT-HHHHHHHHHHHHHHHHHTT-HHHHHHHHHHHHHHHHTTPSPPSSHHHHHHHHHHHHHHHTTT-HHHHHHHHHHHHTSSS--HHHHHHHHHHHHHHHTT-----BHHHHHHHHHHHSPPP-----S-----HHHHHHHHHHHHHHHHHGGGHHHHHHHHHHHHHH-------HHHHHTHHHHHHHTT-HHHHHHHHHHHHHHHHHHHHS---TTHHHHHHHHHHHHH-

Foldseek 3Di:
DWDKDWDFAQACPPRDTDIAIATPDWDQPDFAWLLRHTPDGVLVCLSLCWDADPPQRQIDNGRNDDQPCSNVQSPDPVLVCLCPVPVADNSLSRLCSHLSRCVVPCVPSNLVSLQSSLSVCVVVVVLVSSLVSLVRSLVSLVVVPPFDLDAVSLSSLSSSLLSCLLNLVLVVSLVSLVVSCPRDNYPPLSVLSSVVSNVCSVVSHNDIDGSVVSVVVCVVPPPDPPPPPDPDDDDDPVVVVVVVVLVVQLVVVPPCSVVVVVVVVVCVVVVDPDDDDPCCLVVPLNVCVVVVVNVRSVVRVVVVVVVVVCCVVVVDPPVVVVVVVVVCVVVVD